Protein AF-A0A960W2K9-F1 (afdb_monomer_lite)

Radius of gyration: 25.83 Å; chains: 1; bounding box: 101×36×56 Å

Secondary structure (DSSP, 8-state):
---------------------EEEEEE-SS-SSS-SEEEEEETTTTEEEEEEE-SSSSS---EEEEEEEEGGGTTSTT-EEEEEEEEETTEEEEEEEE-GGG-EEEEEE-SS-SS---EEEEE-TT--TT--TT-EEEEEE--SSSSS--EEEETTTEEEE-SSSSSS--EEE--HHHHTTHHHHHHTT-GGGS--EEPPGGG-TTT-GGG---GGG--SSPP---

Structure (mmCIF, N/CA/C/O backbone):
data_AF-A0A960W2K9-F1
#
_entry.id   AF-A0A960W2K9-F1
#
loop_
_atom_site.group_PDB
_atom_site.id
_atom_site.type_symbol
_atom_site.label_atom_id
_atom_site.label_alt_id
_atom_site.label_comp_id
_atom_site.label_asym_id
_atom_site.label_entity_id
_atom_site.label_seq_id
_atom_site.pdbx_PDB_ins_code
_atom_site.Cartn_x
_atom_site.Cartn_y
_atom_site.Cartn_z
_atom_site.occupancy
_atom_site.B_iso_or_equiv
_atom_site.auth_seq_id
_atom_site.auth_comp_id
_atom_site.auth_asym_id
_atom_site.auth_atom_id
_atom_site.pdbx_PDB_model_num
ATOM 1 N N . MET A 1 1 ? -81.280 -11.178 31.112 1.00 35.41 1 MET A N 1
ATOM 2 C CA . MET A 1 1 ? -80.413 -11.586 29.983 1.00 35.41 1 MET A CA 1
ATOM 3 C C . MET A 1 1 ? -79.599 -10.357 29.589 1.00 35.41 1 MET A C 1
ATOM 5 O O . MET A 1 1 ? -80.219 -9.382 29.209 1.00 35.41 1 MET A O 1
ATOM 9 N N . ILE A 1 2 ? -78.321 -10.218 29.984 1.00 39.16 2 ILE A N 1
ATOM 10 C CA . ILE A 1 2 ? -77.120 -10.759 29.291 1.00 39.16 2 ILE A CA 1
ATOM 11 C C . ILE A 1 2 ? -77.131 -10.293 27.828 1.00 39.16 2 ILE A C 1
ATOM 13 O O . ILE A 1 2 ? -78.074 -10.640 27.136 1.00 39.16 2 ILE A O 1
ATOM 17 N N . LYS A 1 3 ? -76.164 -9.599 27.225 1.00 36.56 3 LYS A N 1
ATOM 18 C CA . LYS A 1 3 ? -74.769 -9.152 27.453 1.00 36.56 3 LYS A CA 1
ATOM 19 C C . LYS A 1 3 ? -74.518 -8.204 26.231 1.00 36.56 3 LYS A C 1
ATOM 21 O O . LYS A 1 3 ? -75.213 -8.341 25.232 1.00 36.56 3 LYS A O 1
ATOM 26 N N . TYR A 1 4 ? -73.650 -7.199 26.192 1.00 42.06 4 TYR A N 1
ATOM 27 C CA . TYR A 1 4 ? -72.194 -7.300 26.152 1.00 42.06 4 TYR A CA 1
ATOM 28 C C . TYR A 1 4 ? -71.608 -5.880 26.196 1.00 42.06 4 TYR A C 1
ATOM 30 O O . TYR A 1 4 ? -71.821 -5.068 25.301 1.00 42.06 4 TYR A O 1
ATOM 38 N N . LEU A 1 5 ? -70.839 -5.637 27.250 1.00 49.53 5 LEU A N 1
ATOM 39 C CA . LEU A 1 5 ? -69.717 -4.713 27.304 1.00 49.53 5 LEU A CA 1
ATOM 40 C C . LEU A 1 5 ? -68.608 -5.291 26.408 1.00 49.53 5 LEU A C 1
ATOM 42 O O . LEU A 1 5 ? -68.181 -6.420 26.654 1.00 49.53 5 LEU A O 1
ATOM 46 N N . VAL A 1 6 ? -68.135 -4.558 25.398 1.00 43.22 6 VAL A N 1
ATOM 47 C CA . VAL A 1 6 ? -66.851 -4.863 24.747 1.00 43.22 6 VAL A CA 1
ATOM 48 C C . VAL A 1 6 ? -66.009 -3.599 24.726 1.00 43.22 6 VAL A C 1
ATOM 50 O O . VAL A 1 6 ? -66.378 -2.562 24.185 1.00 43.22 6 VAL A O 1
ATOM 53 N N . ILE A 1 7 ? -64.899 -3.744 25.431 1.00 41.06 7 ILE A N 1
ATOM 54 C CA . ILE A 1 7 ? -63.865 -2.784 25.765 1.00 41.06 7 ILE A CA 1
ATOM 55 C C . ILE A 1 7 ? -63.120 -2.376 24.493 1.00 41.06 7 ILE A C 1
ATOM 57 O O . ILE A 1 7 ? -62.667 -3.226 23.727 1.00 41.06 7 ILE A O 1
ATOM 61 N N . LEU A 1 8 ? -62.978 -1.065 24.301 1.00 38.53 8 LEU A N 1
ATOM 62 C CA . LEU A 1 8 ? -62.107 -0.452 23.306 1.00 38.53 8 LEU A CA 1
ATOM 63 C C . LEU A 1 8 ? -60.650 -0.758 23.704 1.00 38.53 8 LEU A C 1
ATOM 65 O O . LEU A 1 8 ? -60.076 -0.088 24.564 1.00 38.53 8 LEU A O 1
ATOM 69 N N . LEU A 1 9 ? -60.076 -1.832 23.156 1.00 39.78 9 LEU A N 1
ATOM 70 C CA . LEU A 1 9 ? -58.687 -2.203 23.415 1.00 39.78 9 LEU A CA 1
ATOM 71 C C . LEU A 1 9 ? -57.774 -1.252 22.628 1.00 39.78 9 LEU A C 1
ATOM 73 O O . LEU A 1 9 ? -57.687 -1.316 21.403 1.00 39.78 9 LEU A O 1
ATOM 77 N N . PHE A 1 10 ? -57.116 -0.358 23.362 1.00 41.59 10 PHE A N 1
ATOM 78 C CA . PHE A 1 10 ? -55.980 0.437 22.914 1.00 41.59 10 PHE A CA 1
ATOM 79 C C . PHE A 1 10 ? -54.933 -0.472 22.253 1.00 41.59 10 PHE A C 1
ATOM 81 O O . PHE A 1 10 ? -54.177 -1.160 22.938 1.00 41.59 10 PHE A O 1
ATOM 88 N N . VAL A 1 11 ? -54.833 -0.434 20.925 1.00 42.84 11 VAL A N 1
ATOM 89 C CA . VAL A 1 11 ? -53.608 -0.846 20.237 1.00 42.84 11 VAL A CA 1
ATOM 90 C C . VAL A 1 11 ? -52.687 0.369 20.237 1.00 42.84 11 VAL A C 1
ATOM 92 O O . VAL A 1 11 ? -52.583 1.107 19.261 1.00 42.84 11 VAL A O 1
ATOM 95 N N . LEU A 1 12 ? -52.032 0.602 21.377 1.00 41.22 12 LEU A N 1
ATOM 96 C CA . LEU A 1 12 ? -50.783 1.350 21.386 1.00 41.22 12 LEU A CA 1
ATOM 97 C C . LEU A 1 12 ? -49.763 0.457 20.687 1.00 41.22 12 LEU A C 1
ATOM 99 O O . LEU A 1 12 ? -49.132 -0.397 21.305 1.00 41.22 12 LEU A O 1
ATOM 103 N N . PHE A 1 13 ? -49.609 0.649 19.379 1.00 43.81 13 PHE A N 1
ATOM 104 C CA . PHE A 1 13 ? -48.328 0.388 18.745 1.00 43.81 13 PHE A CA 1
ATOM 105 C C . PHE A 1 13 ? -47.324 1.320 19.428 1.00 43.81 13 PHE A C 1
ATOM 107 O O . PHE A 1 13 ? -47.120 2.461 19.018 1.00 43.81 13 PHE A O 1
ATOM 114 N N . SER A 1 14 ? -46.719 0.847 20.518 1.00 43.44 14 SER A N 1
ATOM 115 C CA . SER A 1 14 ? -45.435 1.358 20.963 1.00 43.44 14 SER A CA 1
ATOM 116 C C . SER A 1 14 ? -44.465 1.075 19.827 1.00 43.44 14 SER A C 1
ATOM 118 O O . SER A 1 14 ? -43.899 -0.011 19.725 1.00 43.44 14 SER A O 1
ATOM 120 N N . CYS A 1 15 ? -44.322 2.052 18.934 1.00 43.94 15 CYS A N 1
ATOM 121 C CA . CYS A 1 15 ? -43.147 2.178 18.099 1.00 43.94 15 CYS A CA 1
ATOM 122 C C . CYS A 1 15 ? -41.979 2.202 19.087 1.00 43.94 15 CYS A C 1
ATOM 124 O O . CYS A 1 15 ? -41.799 3.185 19.809 1.00 43.94 15 CYS A O 1
ATOM 126 N N . LYS A 1 16 ? -41.299 1.058 19.251 1.00 48.19 16 LYS A N 1
ATOM 127 C CA . LYS A 1 16 ? -40.107 0.964 20.085 1.00 48.19 16 LYS A CA 1
ATOM 128 C C . LYS A 1 16 ? -39.139 1.994 19.526 1.00 48.19 16 LYS A C 1
ATOM 130 O O . LYS A 1 16 ? -38.613 1.828 18.430 1.00 48.19 16 LYS A O 1
ATOM 135 N N . GLN A 1 17 ? -39.007 3.075 20.283 1.00 48.44 17 GLN A N 1
ATOM 136 C CA . GLN A 1 17 ? -37.968 4.082 20.217 1.00 48.44 17 GLN A CA 1
ATOM 137 C C . GLN A 1 17 ? -36.682 3.428 19.712 1.00 48.44 17 GLN A C 1
ATOM 139 O O . GLN A 1 17 ? -36.258 2.427 20.294 1.00 48.44 17 GLN A O 1
ATOM 144 N N . SER A 1 18 ? -36.132 3.933 18.602 1.00 46.91 18 SER A N 1
ATOM 145 C CA . SER A 1 18 ? -34.894 3.419 18.020 1.00 46.91 18 SER A CA 1
ATOM 146 C C . SER A 1 18 ? -33.863 3.310 19.135 1.00 46.91 18 SER A C 1
ATOM 148 O O . SER A 1 18 ? -33.427 4.324 19.685 1.00 46.91 18 SER A O 1
ATOM 150 N N . GLN A 1 19 ? -33.539 2.086 19.538 1.00 61.53 19 GLN A N 1
ATOM 151 C CA . GLN A 1 19 ? -32.462 1.874 20.485 1.00 61.53 19 GLN A CA 1
ATOM 152 C C . GLN A 1 19 ? -31.214 2.434 19.810 1.00 61.53 19 GLN A C 1
ATOM 154 O O . GLN A 1 19 ? -30.961 2.118 18.649 1.00 61.53 19 GLN A O 1
ATOM 159 N N . ASN A 1 20 ? -30.493 3.330 20.489 1.00 68.31 20 ASN A N 1
ATOM 160 C CA . ASN A 1 20 ? -29.195 3.788 20.008 1.00 68.31 20 ASN A CA 1
ATOM 161 C C . ASN A 1 20 ? -28.356 2.530 19.759 1.00 68.31 20 ASN A C 1
ATOM 163 O O . ASN A 1 20 ? -27.995 1.842 20.708 1.00 68.31 20 ASN A O 1
ATOM 167 N N . LEU A 1 21 ? -28.134 2.183 18.490 1.00 85.12 21 LEU A N 1
ATOM 168 C CA . LEU A 1 21 ? -27.456 0.944 18.090 1.00 85.12 21 LEU A CA 1
ATOM 169 C C . LEU A 1 21 ? -25.960 0.992 18.422 1.00 85.12 21 LEU A C 1
ATOM 171 O O . LEU A 1 21 ? -25.307 -0.044 18.533 1.00 85.12 21 LEU A O 1
ATOM 175 N N . VAL A 1 22 ? -25.437 2.206 18.595 1.00 90.94 22 VAL A N 1
ATOM 176 C CA . VAL A 1 22 ? -24.026 2.510 18.795 1.00 90.94 22 VAL A CA 1
ATOM 177 C C . VAL A 1 22 ? -23.849 3.287 20.099 1.00 90.94 22 VAL A C 1
ATOM 179 O O . VAL A 1 22 ? -24.640 4.179 20.413 1.00 90.94 22 VAL A O 1
ATOM 182 N N . SER A 1 23 ? -22.803 2.957 20.849 1.00 91.31 23 SER A N 1
ATOM 183 C CA . SER A 1 23 ? -22.256 3.768 21.937 1.00 91.31 23 SER A CA 1
ATOM 184 C C . SER A 1 23 ? -20.927 4.391 21.524 1.00 91.31 23 SER A C 1
ATOM 186 O O . SER A 1 23 ? -20.182 3.828 20.720 1.00 91.31 23 SER A O 1
ATOM 188 N N . VAL A 1 24 ? -20.647 5.566 22.089 1.00 91.69 24 VAL A N 1
ATOM 189 C CA . VAL A 1 24 ? -19.382 6.285 21.923 1.00 91.69 24 VAL A CA 1
ATOM 190 C C . VAL A 1 24 ? -18.649 6.268 23.257 1.00 91.69 24 VAL A C 1
ATOM 192 O O . VAL A 1 24 ? -19.206 6.698 24.268 1.00 91.69 24 VAL A O 1
ATOM 195 N N . LEU A 1 25 ? -17.412 5.782 23.261 1.00 89.44 25 LEU A N 1
ATOM 196 C CA . LEU A 1 25 ? -16.483 5.946 24.374 1.00 89.44 25 LEU A CA 1
ATOM 197 C C . LEU A 1 25 ? -15.468 7.017 23.990 1.00 89.44 25 LEU A C 1
ATOM 199 O O . LEU A 1 25 ? -14.774 6.846 22.996 1.00 89.44 25 LEU A O 1
ATOM 203 N N . ASN A 1 26 ? -15.372 8.081 24.781 1.00 90.56 26 ASN A N 1
ATOM 204 C CA . ASN A 1 26 ? -14.341 9.104 24.633 1.00 90.56 26 ASN A CA 1
ATOM 205 C C . ASN A 1 26 ? -13.226 8.864 25.654 1.00 90.56 26 ASN A C 1
ATOM 207 O O . ASN A 1 26 ? -13.507 8.492 26.797 1.00 90.56 26 ASN A O 1
ATOM 211 N N . ILE A 1 27 ? -11.982 9.069 25.238 1.00 87.88 27 ILE A N 1
ATOM 212 C CA . ILE A 1 27 ? -10.775 8.826 26.022 1.00 87.88 27 ILE A CA 1
ATOM 213 C C . ILE A 1 27 ? -9.932 10.102 25.999 1.00 87.88 27 ILE A C 1
ATOM 215 O O . ILE A 1 27 ? -9.508 10.556 24.941 1.00 87.88 27 ILE A O 1
ATOM 219 N N . ASP A 1 28 ? -9.688 10.644 27.187 1.00 86.44 28 ASP A N 1
ATOM 220 C CA . ASP A 1 28 ? -8.770 11.751 27.462 1.00 86.44 28 ASP A CA 1
ATOM 221 C C . ASP A 1 28 ? -7.608 11.174 28.294 1.00 86.44 28 ASP A C 1
ATOM 223 O O . ASP A 1 28 ? -7.709 10.983 29.512 1.00 86.44 28 ASP A O 1
ATOM 227 N N . ASN A 1 29 ? -6.542 10.756 27.609 1.00 84.19 29 ASN A N 1
ATOM 228 C CA . ASN A 1 29 ? -5.377 10.112 28.212 1.00 84.19 29 ASN A CA 1
ATOM 229 C C . ASN A 1 29 ? -4.500 11.124 28.958 1.00 84.19 29 ASN A C 1
ATOM 231 O O . ASN A 1 29 ? -3.870 10.768 29.962 1.00 84.19 29 ASN A O 1
ATOM 235 N N . ASN A 1 30 ? -4.426 12.362 28.466 1.00 84.69 30 ASN A N 1
ATOM 236 C CA . ASN A 1 30 ? -3.550 13.403 29.001 1.00 84.69 30 ASN A CA 1
ATOM 237 C C . ASN A 1 30 ? -4.218 14.265 30.106 1.00 84.69 30 ASN A C 1
ATOM 239 O O . ASN A 1 30 ? -3.509 14.920 30.875 1.00 84.69 30 ASN A O 1
ATOM 243 N N . LYS A 1 31 ? -5.547 14.168 30.255 1.00 86.00 31 LYS A N 1
ATOM 244 C CA . LYS A 1 31 ? -6.408 14.882 31.213 1.00 86.00 31 LYS A CA 1
ATOM 245 C C . LYS A 1 31 ? -6.450 16.399 31.016 1.00 86.00 31 LYS A C 1
ATOM 247 O O . LYS A 1 31 ? -6.603 17.133 31.998 1.00 86.00 31 LYS A O 1
ATOM 252 N N . ASP A 1 32 ? -6.297 16.875 29.787 1.00 85.62 32 ASP A N 1
ATOM 253 C CA . ASP A 1 32 ? -6.404 18.293 29.433 1.00 85.62 32 ASP A CA 1
ATOM 254 C C . ASP A 1 32 ? -7.856 18.746 29.184 1.00 85.62 32 ASP A C 1
ATOM 256 O O . ASP A 1 32 ? -8.116 19.944 29.036 1.00 85.62 32 ASP A O 1
ATOM 260 N N . GLY A 1 33 ? -8.812 17.811 29.216 1.00 83.56 33 GLY A N 1
ATOM 261 C CA . GLY A 1 33 ? -10.231 18.065 28.998 1.00 83.56 33 GLY A CA 1
ATOM 262 C C . GLY A 1 33 ? -10.667 18.000 27.533 1.00 83.56 33 GLY A C 1
ATOM 263 O O . GLY A 1 33 ? -11.851 18.224 27.259 1.00 83.56 33 GLY A O 1
ATOM 264 N N . LYS A 1 34 ? -9.758 17.697 26.601 1.00 85.62 34 LYS A N 1
ATOM 265 C CA . LYS A 1 34 ? -10.049 17.328 25.214 1.00 85.62 34 LYS A CA 1
ATOM 266 C C . LYS A 1 34 ? -9.994 15.805 25.058 1.00 85.62 34 LYS A C 1
ATOM 268 O O . LYS A 1 34 ? -9.352 15.096 25.821 1.00 85.62 34 LYS A O 1
ATOM 273 N N . ASN A 1 35 ? -10.708 15.284 24.065 1.00 85.75 35 ASN A N 1
ATOM 274 C CA . ASN A 1 35 ? -10.665 13.855 23.766 1.00 85.75 35 ASN A CA 1
ATOM 275 C C . ASN A 1 35 ? -9.465 13.568 22.862 1.00 85.75 35 ASN A C 1
ATOM 277 O O . ASN A 1 35 ? -9.454 14.051 21.737 1.00 85.75 35 ASN A O 1
ATOM 281 N N . ASP A 1 36 ? -8.531 12.735 23.317 1.00 86.12 36 ASP A N 1
ATOM 282 C CA . ASP A 1 36 ? -7.421 12.245 22.488 1.00 86.12 36 ASP A CA 1
ATOM 283 C C . ASP A 1 36 ? -7.879 11.101 21.556 1.00 86.12 36 ASP A C 1
ATOM 285 O O . ASP A 1 36 ? -7.284 10.827 20.518 1.00 86.12 36 ASP A O 1
ATOM 289 N N . GLN A 1 37 ? -8.920 10.359 21.949 1.00 92.06 37 GLN A N 1
ATOM 290 C CA . GLN A 1 37 ? -9.437 9.234 21.173 1.00 92.06 37 GLN A CA 1
ATOM 291 C C . GLN A 1 37 ? -10.932 9.029 21.420 1.00 92.06 37 GLN A C 1
ATOM 293 O O . GLN A 1 37 ? -11.439 9.256 22.521 1.00 92.06 37 GLN A O 1
ATOM 298 N N . TYR A 1 38 ? -11.648 8.528 20.417 1.00 92.25 38 TYR A N 1
ATOM 299 C CA . TYR A 1 38 ? -12.991 7.992 20.602 1.00 92.25 38 TYR A CA 1
ATOM 300 C C . TYR A 1 38 ? -13.167 6.641 19.918 1.00 92.25 38 TYR A C 1
ATOM 302 O O . TYR A 1 38 ? -12.500 6.309 18.942 1.00 92.25 38 TYR A O 1
ATOM 310 N N . MET A 1 39 ? -14.102 5.851 20.432 1.00 92.25 39 MET A N 1
ATOM 311 C CA . MET A 1 39 ? -14.417 4.523 19.924 1.00 92.25 39 MET A CA 1
ATOM 312 C C . MET A 1 39 ? -15.923 4.356 19.762 1.00 92.25 39 MET A C 1
ATOM 314 O O . MET A 1 39 ? -16.687 4.660 20.679 1.00 92.25 39 MET A O 1
ATOM 318 N N . LEU A 1 40 ? -16.344 3.816 18.618 1.00 94.50 40 LEU A N 1
ATOM 319 C CA . LEU A 1 40 ? -17.736 3.460 18.348 1.00 94.50 40 LEU A CA 1
ATOM 320 C C . LEU A 1 40 ? -17.932 1.956 18.531 1.00 94.50 40 LEU A C 1
ATOM 322 O O . LEU A 1 40 ? -17.215 1.154 17.926 1.00 94.50 40 LEU A O 1
ATOM 326 N N . SER A 1 41 ? -18.911 1.573 19.351 1.00 93.81 41 SER A N 1
ATOM 327 C CA . SER A 1 41 ? -19.232 0.170 19.640 1.00 93.81 41 SER A CA 1
ATOM 328 C C . SER A 1 41 ? -20.708 -0.138 19.426 1.00 93.81 41 SER A C 1
ATOM 330 O O . SER A 1 41 ? -21.576 0.622 19.842 1.00 93.81 41 SER A O 1
ATOM 332 N N . LEU A 1 42 ? -21.002 -1.277 18.802 1.00 92.50 42 LEU A N 1
ATOM 333 C CA . LEU A 1 42 ? -22.354 -1.812 18.672 1.00 92.50 42 LEU A CA 1
ATOM 334 C C . LEU A 1 42 ? -22.836 -2.340 20.024 1.00 92.50 42 LEU A C 1
ATOM 336 O O . LEU A 1 42 ? -22.204 -3.223 20.612 1.00 92.50 42 LEU A O 1
ATOM 340 N N . ASN A 1 43 ? -23.971 -1.826 20.498 1.00 88.19 43 ASN A N 1
ATOM 341 C CA . ASN A 1 43 ? -24.461 -2.094 21.852 1.00 88.19 43 ASN A CA 1
ATOM 342 C C . ASN A 1 43 ? -24.875 -3.557 22.057 1.00 88.19 43 ASN A C 1
ATOM 344 O O . ASN A 1 43 ? -24.543 -4.150 23.081 1.00 88.19 43 ASN A O 1
ATOM 348 N N . ASP A 1 44 ? -25.530 -4.165 21.068 1.00 87.56 44 ASP A N 1
ATOM 349 C CA . ASP A 1 44 ? -26.063 -5.528 21.192 1.00 87.56 44 ASP A CA 1
ATOM 350 C C . ASP A 1 44 ? -24.965 -6.599 21.233 1.00 87.56 44 ASP A C 1
ATOM 352 O O . ASP A 1 44 ? -25.129 -7.654 21.847 1.00 87.56 44 ASP A O 1
ATOM 356 N N . SER A 1 45 ? -23.831 -6.342 20.577 1.00 86.75 45 SER A N 1
ATOM 357 C CA . SER A 1 45 ? -22.742 -7.312 20.447 1.00 86.75 45 SER A CA 1
ATOM 358 C C . SER A 1 45 ? -21.500 -6.962 21.265 1.00 86.75 45 SER A C 1
ATOM 360 O O . SER A 1 45 ? -20.597 -7.804 21.362 1.00 86.75 45 SER A O 1
ATOM 362 N N . ASN A 1 46 ? -21.437 -5.755 21.839 1.00 88.50 46 ASN A N 1
ATOM 363 C CA . ASN A 1 46 ? -20.233 -5.176 22.441 1.00 88.50 46 ASN A CA 1
ATOM 364 C C . ASN A 1 46 ? -19.020 -5.280 21.493 1.00 88.50 46 ASN A C 1
ATOM 366 O O . ASN A 1 46 ? -17.938 -5.739 21.874 1.00 88.50 46 ASN A O 1
ATOM 370 N N . THR A 1 47 ? -19.262 -4.974 20.214 1.00 91.88 47 THR A N 1
ATOM 371 C CA . THR A 1 47 ? -18.255 -5.010 19.148 1.00 91.88 47 THR A CA 1
ATOM 372 C C . THR A 1 47 ? -17.872 -3.585 18.790 1.00 91.88 47 THR A C 1
ATOM 374 O O . THR A 1 47 ? -18.724 -2.822 18.342 1.00 91.88 47 THR A O 1
ATOM 377 N N . SER A 1 48 ? -16.601 -3.245 18.944 1.00 93.50 48 SER A N 1
ATOM 378 C CA . SER A 1 48 ? -16.030 -2.009 18.425 1.00 93.50 48 SER A CA 1
ATOM 379 C C . SER A 1 48 ? -15.880 -2.101 16.914 1.00 93.50 48 SER A C 1
ATOM 381 O O . SER A 1 48 ? -15.402 -3.115 16.401 1.00 93.50 48 SER A O 1
ATOM 383 N N . ILE A 1 49 ? -16.294 -1.039 16.227 1.00 95.31 49 ILE A N 1
ATOM 384 C CA . ILE A 1 49 ? -16.289 -0.954 14.760 1.00 95.31 49 ILE A CA 1
ATOM 385 C C . ILE A 1 49 ? -15.401 0.172 14.228 1.00 95.31 49 ILE A C 1
ATOM 387 O O . ILE A 1 49 ? -15.010 0.157 13.063 1.00 95.31 49 ILE A O 1
ATOM 391 N N . PHE A 1 50 ? -15.082 1.149 15.077 1.00 95.31 50 PHE A N 1
ATOM 392 C CA . PHE A 1 50 ? -14.350 2.341 14.680 1.00 95.31 50 PHE A CA 1
ATOM 393 C C . PHE A 1 50 ? -13.587 2.939 15.863 1.00 95.31 50 PHE A C 1
ATOM 395 O O . PHE A 1 50 ? -14.100 2.946 16.987 1.00 95.31 50 PHE A O 1
ATOM 402 N N . ILE A 1 51 ? -12.396 3.460 15.587 1.00 94.38 51 ILE A N 1
ATOM 403 C CA . ILE A 1 51 ? -11.536 4.200 16.507 1.00 94.38 51 ILE A CA 1
ATOM 404 C C . ILE A 1 51 ? -11.060 5.457 15.776 1.00 94.38 51 ILE A C 1
ATOM 406 O O . ILE A 1 51 ? -10.536 5.350 14.671 1.00 94.38 51 ILE A O 1
ATOM 410 N N . GLY A 1 52 ? -11.256 6.627 16.376 1.00 95.44 52 GLY A N 1
ATOM 411 C CA . GLY A 1 52 ? -10.681 7.887 15.907 1.00 95.44 52 GLY A CA 1
ATOM 412 C C . GLY A 1 52 ? -9.641 8.381 16.902 1.00 95.44 52 GLY A C 1
ATOM 413 O O . GLY A 1 52 ? -9.959 8.433 18.090 1.00 95.44 52 GLY A O 1
ATOM 414 N N . THR A 1 53 ? -8.444 8.732 16.441 1.00 94.75 53 THR A N 1
ATOM 415 C CA . THR A 1 53 ? -7.335 9.206 17.283 1.00 94.75 53 THR A CA 1
ATOM 416 C C . THR A 1 53 ? -6.853 10.581 16.819 1.00 94.75 53 THR A C 1
ATOM 418 O O . THR A 1 53 ? -6.671 10.798 15.622 1.00 94.75 53 THR A O 1
ATOM 421 N N . ASP A 1 54 ? -6.665 11.477 17.783 1.00 92.88 54 ASP A N 1
ATOM 422 C CA . ASP A 1 54 ? -5.992 12.770 17.641 1.00 92.88 54 ASP A CA 1
ATOM 423 C C . ASP A 1 54 ? -4.501 12.521 17.915 1.00 92.88 54 ASP A C 1
ATOM 425 O O . ASP A 1 54 ? -4.095 12.274 19.060 1.00 92.88 54 ASP A O 1
ATOM 429 N N . GLU A 1 55 ? -3.694 12.422 16.854 1.00 87.81 55 GLU A N 1
ATOM 430 C CA . GLU A 1 55 ? -2.297 11.985 16.992 1.00 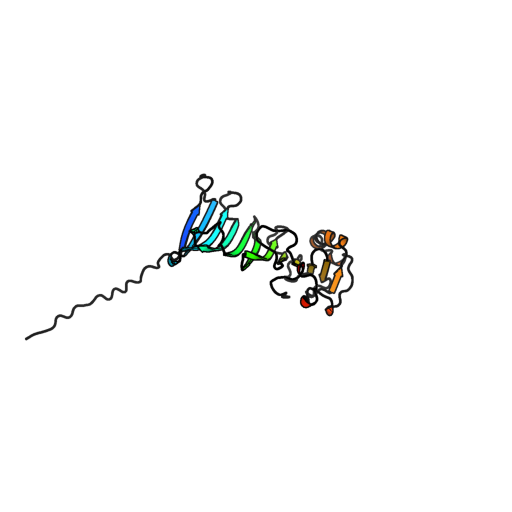87.81 55 GLU A CA 1
ATOM 431 C C . GLU A 1 55 ? -1.388 13.095 17.540 1.00 87.81 55 GLU A C 1
ATOM 433 O O . GLU A 1 55 ? -0.442 12.800 18.284 1.00 87.81 55 GLU A O 1
ATOM 438 N N . ASP A 1 56 ? -1.667 14.358 17.205 1.00 88.81 56 ASP A N 1
ATOM 439 C CA . ASP A 1 56 ? -0.843 15.516 17.573 1.00 88.81 56 ASP A CA 1
ATOM 440 C C . ASP A 1 56 ? -1.432 16.388 18.699 1.00 88.81 56 ASP A C 1
ATOM 442 O O . ASP A 1 56 ? -0.725 17.235 19.261 1.00 88.81 56 ASP A O 1
ATOM 446 N N . ARG A 1 57 ? -2.653 16.066 19.137 1.00 85.81 57 ARG A N 1
ATOM 447 C CA . ARG A 1 57 ? -3.394 16.646 20.266 1.00 85.81 57 ARG A CA 1
ATOM 448 C C . ARG A 1 57 ? -3.838 18.081 20.041 1.00 85.81 57 ARG A C 1
ATOM 450 O O . ARG A 1 57 ? -3.933 18.874 20.991 1.00 85.81 57 ARG A O 1
ATOM 457 N N . ASP A 1 58 ? -4.108 18.452 18.798 1.00 88.12 58 ASP A N 1
ATOM 458 C CA . ASP A 1 58 ? -4.623 19.778 18.484 1.00 88.12 58 ASP A CA 1
ATOM 459 C C . ASP A 1 58 ? -6.153 19.895 18.716 1.00 88.12 58 ASP A C 1
ATOM 461 O O . ASP A 1 58 ? -6.681 21.000 18.933 1.00 88.12 58 ASP A O 1
ATOM 465 N N . GLY A 1 59 ? -6.849 18.765 18.880 1.00 86.50 59 GLY A N 1
ATOM 466 C CA . GLY A 1 59 ? -8.297 18.635 19.039 1.00 86.50 59 GLY A CA 1
ATOM 467 C C . GLY A 1 59 ? -9.030 18.233 17.754 1.00 86.50 59 GLY A C 1
ATOM 468 O O . GLY A 1 59 ? -10.268 18.218 17.747 1.00 86.50 59 GLY A O 1
ATOM 469 N N . VAL A 1 60 ? -8.302 17.957 16.675 1.00 88.88 60 VAL A N 1
ATOM 470 C CA . VAL A 1 60 ? -8.778 17.364 15.427 1.00 88.88 60 VAL A CA 1
ATOM 471 C C . VAL A 1 60 ? -8.447 15.867 15.449 1.00 88.88 60 VAL A C 1
ATOM 473 O O . VAL A 1 60 ? -7.667 15.390 16.251 1.00 88.88 60 VAL A O 1
ATOM 476 N N . ILE A 1 61 ? -9.191 15.074 14.682 1.00 90.75 61 ILE A N 1
ATOM 477 C CA . ILE A 1 61 ? -8.962 13.631 14.586 1.00 90.75 61 ILE A CA 1
ATOM 478 C C . ILE A 1 61 ? -8.394 13.376 13.197 1.00 90.75 61 ILE A C 1
ATOM 480 O O . ILE A 1 61 ? -9.062 13.675 12.198 1.00 90.75 61 ILE A O 1
ATOM 484 N N . GLU A 1 62 ? -7.199 12.802 13.134 1.00 93.88 62 GLU A N 1
ATOM 485 C CA . GLU A 1 62 ? -6.480 12.521 11.890 1.00 93.88 62 GLU A CA 1
ATOM 486 C C . GLU A 1 62 ? -6.579 11.043 11.539 1.00 93.88 62 GLU A C 1
ATOM 488 O O . GLU A 1 62 ? -6.861 10.695 10.390 1.00 93.88 62 GLU A O 1
ATOM 493 N N . ASP A 1 63 ? -6.394 10.177 12.534 1.00 95.62 63 ASP A N 1
ATOM 494 C CA . ASP A 1 63 ? -6.320 8.731 12.369 1.00 95.62 63 ASP A CA 1
ATOM 495 C C . ASP A 1 63 ? -7.700 8.091 12.563 1.00 95.62 63 ASP A C 1
ATOM 497 O O . ASP A 1 63 ? -8.264 8.060 13.659 1.00 95.62 63 ASP A O 1
ATOM 501 N N . HIS A 1 64 ? -8.253 7.577 11.467 1.00 96.44 64 HIS A N 1
ATOM 502 C CA . HIS A 1 64 ? -9.546 6.913 11.409 1.00 96.44 64 HIS A CA 1
ATOM 503 C C . HIS A 1 64 ? -9.337 5.425 11.137 1.00 96.44 64 HIS A C 1
ATOM 50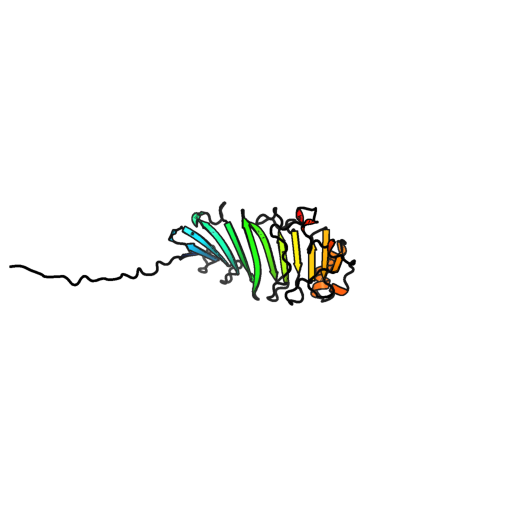5 O O . HIS A 1 64 ? -9.019 5.008 10.020 1.00 96.44 64 HIS A O 1
ATOM 511 N N . LEU A 1 65 ? -9.560 4.589 12.145 1.00 95.50 65 LEU A N 1
ATOM 512 C CA . LEU A 1 65 ? -9.326 3.153 12.073 1.00 95.50 65 LEU A CA 1
ATOM 513 C C . LEU A 1 65 ? -10.629 2.364 12.216 1.00 95.50 65 LEU A C 1
ATOM 515 O O . LEU A 1 65 ? -11.283 2.355 13.258 1.00 95.50 65 LEU A O 1
ATOM 519 N N . TRP A 1 66 ? -10.971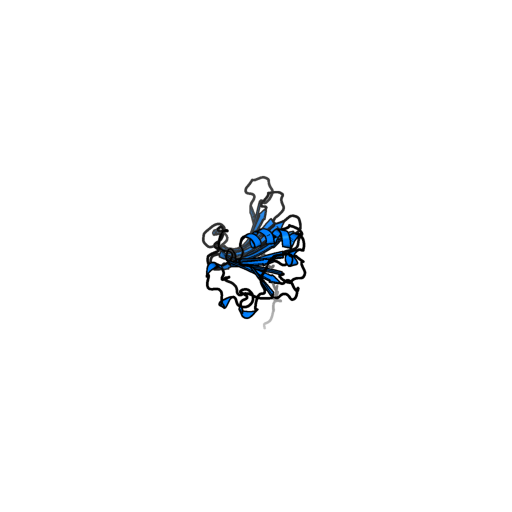 1.622 11.169 1.00 96.56 66 TRP A N 1
ATOM 520 C CA . TRP A 1 66 ? -12.056 0.652 11.165 1.00 96.56 66 TRP A CA 1
ATOM 521 C C . TRP A 1 66 ? -11.552 -0.701 11.644 1.00 96.56 66 TRP A C 1
ATOM 523 O O . TRP A 1 66 ? -10.576 -1.251 11.120 1.00 96.56 66 TRP A O 1
ATOM 533 N N . VAL A 1 67 ? -12.259 -1.254 12.623 1.00 95.06 67 VAL A N 1
ATOM 534 C CA . VAL A 1 67 ? -11.891 -2.505 13.287 1.00 95.06 67 VAL A CA 1
ATOM 535 C C . VAL A 1 67 ? -13.085 -3.439 13.395 1.00 95.06 67 VAL A C 1
ATOM 537 O O . VAL A 1 67 ? -14.235 -3.026 13.294 1.00 95.06 67 VAL A O 1
ATOM 540 N N . ASN A 1 68 ? -12.817 -4.708 13.656 1.00 93.19 68 ASN A N 1
ATOM 541 C CA . ASN A 1 68 ? -13.782 -5.625 14.231 1.00 93.19 68 ASN A CA 1
ATOM 542 C C . ASN A 1 68 ? -13.133 -6.289 15.443 1.00 93.19 68 ASN A C 1
ATOM 544 O O . ASN A 1 68 ? -12.209 -7.090 15.321 1.00 93.19 68 ASN A O 1
ATOM 548 N N . ALA A 1 69 ? -13.592 -5.915 16.631 1.00 91.88 69 ALA A N 1
ATOM 549 C CA . ALA A 1 69 ? -13.090 -6.479 17.873 1.00 91.88 69 ALA A CA 1
ATOM 550 C C . ALA A 1 69 ? -14.147 -6.391 18.964 1.00 91.88 69 ALA A C 1
ATOM 552 O O . ALA A 1 69 ? -15.009 -5.513 18.945 1.00 91.88 69 ALA A O 1
ATOM 553 N N . LYS A 1 70 ? -14.064 -7.252 19.978 1.00 89.81 70 LYS A N 1
ATOM 554 C CA . LYS A 1 70 ? -14.794 -6.981 21.219 1.00 89.81 70 LYS A CA 1
ATOM 555 C C . LYS A 1 70 ? -14.185 -5.761 21.894 1.00 89.81 70 LYS A C 1
ATOM 557 O O . LYS A 1 70 ? -12.965 -5.660 21.976 1.00 89.81 70 LYS A O 1
ATOM 562 N N . SER A 1 71 ? -15.018 -4.882 22.445 1.00 82.81 71 SER A N 1
ATOM 563 C CA . SER A 1 71 ? -14.548 -3.612 23.020 1.00 82.81 71 SER A CA 1
ATOM 564 C C . SER A 1 71 ? -13.517 -3.792 24.141 1.00 82.81 71 SER A C 1
ATOM 566 O O . SER A 1 71 ? -12.634 -2.961 24.307 1.00 82.81 71 SER A O 1
ATOM 568 N N . LYS A 1 72 ? -13.577 -4.914 24.870 1.00 82.75 72 LYS A N 1
ATOM 569 C CA . LYS A 1 72 ? -12.600 -5.280 25.912 1.00 82.75 72 LYS A CA 1
ATOM 570 C C . LYS A 1 72 ? -11.236 -5.756 25.383 1.00 82.75 72 LYS A C 1
ATOM 572 O O . LYS A 1 72 ? -10.287 -5.797 26.156 1.00 82.75 72 LYS A O 1
ATOM 577 N N . ASP A 1 73 ? -11.160 -6.161 24.116 1.00 85.44 73 ASP A N 1
ATOM 578 C CA . ASP A 1 73 ? -9.973 -6.772 23.502 1.00 85.44 73 ASP A CA 1
ATOM 579 C C . ASP A 1 73 ? -9.196 -5.757 22.634 1.00 85.44 73 ASP A C 1
ATOM 581 O O . ASP A 1 73 ? -8.157 -6.083 22.058 1.00 85.44 73 ASP A O 1
ATOM 585 N N . ILE A 1 74 ? -9.683 -4.512 22.556 1.00 80.56 74 ILE A N 1
ATOM 586 C CA . ILE A 1 74 ? -9.032 -3.396 21.863 1.00 80.56 74 ILE A CA 1
ATOM 587 C C . ILE A 1 74 ? -7.628 -3.159 22.434 1.00 80.56 74 ILE A C 1
ATOM 589 O O . ILE A 1 74 ? -7.422 -3.158 23.646 1.00 80.56 74 ILE A O 1
ATOM 593 N N . GLY A 1 75 ? -6.645 -3.002 21.542 1.00 70.75 75 GLY A N 1
ATOM 594 C CA . GLY A 1 75 ? -5.221 -2.916 21.895 1.00 70.75 75 GLY A CA 1
ATOM 595 C C . GLY A 1 75 ? -4.550 -4.268 22.190 1.00 70.75 75 GLY A C 1
ATOM 596 O O . GLY A 1 75 ? -3.344 -4.310 22.432 1.00 70.75 75 GLY A O 1
ATOM 597 N N . GLY A 1 76 ? -5.303 -5.373 22.151 1.00 75.19 76 GLY A N 1
ATOM 598 C CA . GLY A 1 76 ? -4.827 -6.729 22.418 1.00 75.19 76 GLY A CA 1
ATOM 599 C C . GLY A 1 76 ? -4.694 -7.624 21.180 1.00 75.19 76 GLY A C 1
ATOM 600 O O . GLY A 1 76 ? -4.821 -7.202 20.030 1.00 75.19 76 GLY A O 1
ATOM 601 N N . LYS A 1 77 ? -4.428 -8.914 21.426 1.00 68.31 77 LYS A N 1
ATOM 602 C CA . LYS A 1 77 ? -4.455 -9.963 20.394 1.00 68.31 77 LYS A CA 1
ATOM 603 C C . LYS A 1 77 ? -5.920 -10.334 20.133 1.00 68.31 77 LYS A C 1
ATOM 605 O O . LYS A 1 77 ? -6.565 -10.848 21.038 1.00 68.31 77 LYS A O 1
ATOM 610 N N . GLY A 1 78 ? -6.426 -10.085 18.926 1.00 76.88 78 GLY A N 1
ATOM 611 C CA . GLY A 1 78 ? -7.831 -10.346 18.562 1.00 76.88 78 GLY A CA 1
ATOM 612 C C . GLY A 1 78 ? -8.579 -9.148 17.976 1.00 76.88 78 GLY A C 1
ATOM 613 O O . GLY A 1 78 ? -9.798 -9.200 17.854 1.00 76.88 78 GLY A O 1
ATOM 614 N N . VAL A 1 79 ? -7.865 -8.072 17.641 1.00 88.94 79 VAL A N 1
ATOM 615 C CA . VAL A 1 79 ? -8.414 -6.963 16.862 1.00 88.94 79 VAL A CA 1
ATOM 616 C C . VAL A 1 79 ? -8.199 -7.256 15.387 1.00 88.94 79 VAL A C 1
ATOM 618 O O . VAL A 1 79 ? -7.047 -7.323 14.959 1.00 88.94 79 VAL A O 1
ATOM 621 N N . ASP A 1 80 ? -9.281 -7.397 14.628 1.00 92.00 80 ASP A N 1
ATOM 622 C CA . ASP A 1 80 ? -9.209 -7.406 13.171 1.00 92.00 80 ASP A CA 1
ATOM 623 C C . ASP A 1 80 ? -9.196 -5.955 12.684 1.00 92.00 80 ASP A C 1
ATOM 625 O O . ASP A 1 80 ? -10.153 -5.206 12.886 1.00 92.00 80 ASP A O 1
ATOM 629 N N . LEU A 1 81 ? -8.093 -5.543 12.071 1.00 92.62 81 LEU A N 1
ATOM 630 C CA . LEU A 1 81 ? -7.983 -4.277 11.361 1.00 92.62 81 LEU A CA 1
ATOM 631 C C . LEU A 1 81 ? -8.626 -4.457 9.991 1.00 92.62 81 LEU A C 1
ATOM 633 O O . LEU A 1 81 ? -8.419 -5.481 9.341 1.00 92.62 81 LEU A O 1
ATOM 637 N N . LEU A 1 82 ? -9.411 -3.474 9.560 1.00 95.06 82 LEU A N 1
ATOM 638 C CA . LEU A 1 82 ? -10.135 -3.546 8.291 1.00 95.06 82 LEU A CA 1
ATOM 639 C C . LEU A 1 82 ? -9.626 -2.484 7.323 1.00 95.06 82 LEU A C 1
ATOM 641 O O . LEU A 1 82 ? -9.221 -2.784 6.199 1.00 95.06 82 LEU A O 1
ATOM 645 N N . PHE A 1 83 ? -9.625 -1.237 7.780 1.00 96.69 83 PHE A N 1
ATOM 646 C CA . PHE A 1 83 ? -9.278 -0.081 6.973 1.00 96.69 83 PHE A CA 1
ATOM 647 C C . PHE A 1 83 ? -8.791 1.050 7.868 1.00 96.69 83 PHE A C 1
ATOM 649 O O . PHE A 1 83 ? -9.354 1.274 8.937 1.00 96.69 83 PHE A O 1
ATOM 656 N N . ASN A 1 84 ? -7.769 1.763 7.424 1.00 96.25 84 ASN A N 1
ATOM 657 C CA . ASN A 1 84 ? -7.249 2.936 8.092 1.00 96.25 84 ASN A CA 1
ATOM 658 C C . ASN A 1 84 ? -7.166 4.104 7.115 1.00 96.25 84 ASN A C 1
ATOM 660 O O . ASN A 1 84 ? -6.756 3.923 5.971 1.00 96.25 84 ASN A O 1
ATOM 664 N N . GLU A 1 85 ? -7.567 5.283 7.567 1.00 96.81 85 GLU A N 1
ATOM 665 C CA . GLU A 1 85 ? -7.458 6.530 6.829 1.00 96.81 85 GLU A CA 1
ATOM 666 C C . GLU A 1 85 ? -6.790 7.569 7.725 1.00 96.81 85 GLU A C 1
ATOM 668 O O . GLU A 1 85 ? -7.270 7.833 8.824 1.00 96.81 85 GLU A O 1
ATOM 673 N N . ILE A 1 86 ? -5.685 8.142 7.250 1.00 95.38 86 ILE A N 1
ATOM 674 C CA . ILE A 1 86 ? -4.958 9.204 7.942 1.00 95.38 86 ILE A CA 1
ATOM 675 C C . ILE A 1 86 ? -5.181 10.495 7.173 1.00 95.38 86 ILE A C 1
ATOM 677 O O . ILE A 1 86 ? -4.897 10.584 5.973 1.00 95.38 86 ILE A O 1
ATOM 681 N N . LYS A 1 87 ? -5.685 11.505 7.870 1.00 93.69 87 LYS A N 1
ATOM 682 C CA . LYS A 1 87 ? -5.902 12.842 7.334 1.00 93.69 87 LYS A CA 1
ATOM 683 C C . LYS A 1 87 ? -4.696 13.737 7.636 1.00 93.69 87 LYS A C 1
ATOM 685 O O . LYS A 1 87 ? -4.203 13.762 8.751 1.00 93.69 87 LYS A O 1
ATOM 690 N N . GLY A 1 88 ? -4.237 14.479 6.636 1.00 89.06 88 GLY A N 1
ATOM 691 C CA . GLY A 1 88 ? -3.309 15.596 6.792 1.00 89.06 88 GLY A CA 1
ATOM 692 C C . GLY A 1 88 ? -4.007 16.947 6.605 1.00 89.06 88 GLY A C 1
ATOM 693 O O . GLY A 1 88 ? -5.223 17.031 6.419 1.00 89.06 88 GLY A O 1
ATOM 694 N N . GLU A 1 89 ? -3.225 18.026 6.584 1.00 87.12 89 GLU A N 1
ATOM 695 C CA . GLU A 1 89 ? -3.742 19.402 6.484 1.00 87.12 89 GLU A CA 1
ATOM 696 C C . GLU A 1 89 ? -4.630 19.642 5.248 1.00 87.12 89 GLU A C 1
ATOM 698 O O . GLU A 1 89 ? -5.637 20.347 5.324 1.00 87.12 89 GLU A O 1
ATOM 703 N N . LYS A 1 90 ? -4.270 19.051 4.102 1.00 89.00 90 LYS A N 1
ATOM 704 C CA . LYS A 1 90 ? -4.929 19.287 2.804 1.00 89.00 90 LYS A CA 1
ATOM 705 C C . LYS A 1 90 ? -5.945 18.221 2.399 1.00 89.00 90 LYS A C 1
ATOM 707 O O . LYS A 1 90 ? -6.577 18.356 1.355 1.00 89.00 90 LYS A O 1
ATOM 712 N N . GLY A 1 91 ? -6.138 17.181 3.205 1.00 90.06 91 GLY A N 1
ATOM 713 C CA . GLY A 1 91 ? -7.019 16.077 2.847 1.00 90.06 91 GLY A CA 1
ATOM 714 C C . GLY A 1 91 ? -6.525 14.749 3.387 1.00 90.06 91 GLY A C 1
ATOM 715 O O . GLY A 1 91 ? -5.852 14.691 4.408 1.00 90.06 91 GLY A O 1
ATOM 716 N N . ILE A 1 92 ? -6.902 13.669 2.719 1.00 93.19 92 ILE A N 1
ATOM 717 C CA . ILE A 1 92 ? -6.500 12.324 3.119 1.00 93.19 92 ILE A CA 1
ATOM 718 C C . ILE A 1 92 ? -5.080 12.085 2.627 1.00 93.19 92 ILE A C 1
ATOM 720 O O . ILE A 1 92 ? -4.845 12.087 1.426 1.00 93.19 92 ILE A O 1
ATOM 724 N N . PHE A 1 93 ? -4.170 11.865 3.569 1.00 93.44 93 PHE A N 1
ATOM 725 C CA . PHE A 1 93 ? -2.764 11.605 3.297 1.00 93.44 93 PHE A CA 1
ATOM 726 C C . PHE A 1 93 ? -2.495 10.119 3.039 1.00 93.44 93 PHE A C 1
ATOM 728 O O . PHE A 1 93 ? -1.682 9.777 2.187 1.00 93.44 93 PHE A O 1
ATOM 735 N N . SER A 1 94 ? -3.176 9.221 3.762 1.00 96.00 94 SER A N 1
ATOM 736 C CA . SER A 1 94 ? -3.001 7.777 3.589 1.00 96.00 94 SER A CA 1
ATOM 737 C C . SER A 1 94 ? -4.311 7.012 3.727 1.00 96.00 94 SER A C 1
ATOM 739 O O . SER A 1 94 ? -5.178 7.359 4.530 1.00 96.00 94 SER A O 1
ATOM 741 N N . ARG A 1 95 ? -4.443 5.940 2.946 1.00 96.94 95 ARG A N 1
ATOM 742 C CA . ARG A 1 95 ? -5.490 4.924 3.058 1.00 96.94 95 ARG A CA 1
ATOM 743 C C . ARG A 1 95 ? -4.865 3.542 3.022 1.00 96.94 95 ARG A C 1
ATOM 745 O O . ARG A 1 95 ? -4.184 3.200 2.061 1.00 96.94 95 ARG A O 1
ATOM 752 N N . LEU A 1 96 ? -5.150 2.722 4.021 1.00 95.25 96 LEU A N 1
ATOM 753 C CA . LEU A 1 96 ? -4.547 1.409 4.195 1.00 95.25 96 LEU A CA 1
ATOM 754 C C . LEU A 1 96 ? -5.619 0.347 4.433 1.00 95.25 96 LEU A C 1
ATOM 756 O O . LEU A 1 96 ? -6.426 0.446 5.353 1.00 95.25 96 LEU A O 1
ATOM 760 N N . TRP A 1 97 ? -5.609 -0.699 3.611 1.00 95.50 97 TRP A N 1
ATOM 761 C CA . TRP A 1 97 ? -6.497 -1.852 3.737 1.00 95.50 97 TRP A CA 1
ATOM 762 C C . TRP A 1 97 ? -5.755 -3.039 4.327 1.00 95.50 97 TRP A C 1
ATOM 764 O O . TRP A 1 97 ? -4.622 -3.342 3.937 1.00 95.50 97 TRP A O 1
ATOM 774 N N . TYR A 1 98 ? -6.433 -3.750 5.219 1.00 93.25 98 TYR A N 1
ATOM 775 C CA . TYR A 1 98 ? -5.903 -4.931 5.881 1.00 93.25 98 TYR A CA 1
ATOM 776 C C . TYR A 1 98 ? -6.682 -6.178 5.472 1.00 93.25 98 TYR A C 1
ATOM 778 O O . TYR A 1 98 ? -7.877 -6.141 5.181 1.00 93.25 98 TYR A O 1
ATOM 786 N N . GLY A 1 99 ? -5.975 -7.299 5.439 1.00 91.38 99 GLY A N 1
ATOM 787 C CA . GLY A 1 99 ? -6.526 -8.626 5.243 1.00 91.38 99 GLY A CA 1
ATOM 788 C C . GLY A 1 99 ? -6.579 -9.413 6.549 1.00 91.38 99 GLY A C 1
ATOM 789 O O . GLY A 1 99 ? -6.236 -8.899 7.617 1.00 91.38 99 GLY A O 1
ATOM 790 N N . PRO A 1 100 ? -6.960 -10.698 6.472 1.00 88.00 100 PRO A N 1
ATOM 791 C CA . PRO A 1 100 ? -6.958 -11.592 7.621 1.00 88.00 100 PRO A CA 1
ATOM 792 C C . PRO A 1 100 ? -5.614 -11.589 8.354 1.00 88.00 100 PRO A C 1
ATOM 794 O O . PRO A 1 100 ? -4.555 -11.493 7.733 1.00 88.00 100 PRO A O 1
ATOM 797 N N . SER A 1 101 ? -5.653 -11.728 9.683 1.00 87.06 101 SER A N 1
ATOM 798 C CA . SER A 1 101 ? -4.453 -11.629 10.537 1.00 87.06 101 SER A CA 1
ATOM 799 C C . SER A 1 101 ? -3.730 -10.279 10.438 1.00 87.06 101 SER A C 1
ATOM 801 O O . SER A 1 101 ? -2.538 -10.188 10.731 1.00 87.06 101 SER A O 1
ATOM 803 N N . ASN A 1 102 ? -4.465 -9.233 10.051 1.00 89.56 102 ASN A N 1
ATOM 804 C CA . ASN A 1 102 ? -4.013 -7.851 9.924 1.00 89.56 102 ASN A CA 1
ATOM 805 C C . ASN A 1 102 ? -2.879 -7.647 8.918 1.00 89.56 102 ASN A C 1
ATOM 807 O O . ASN A 1 102 ? -2.130 -6.682 9.020 1.00 89.56 102 ASN A O 1
ATOM 811 N N . ILE A 1 103 ? -2.722 -8.532 7.940 1.00 89.94 103 ILE A N 1
ATOM 812 C CA . ILE A 1 103 ? -1.702 -8.345 6.908 1.00 89.94 103 ILE A CA 1
ATOM 813 C C . ILE A 1 103 ? -2.072 -7.106 6.078 1.00 89.94 103 ILE A C 1
ATOM 815 O O . ILE A 1 103 ? -3.223 -6.976 5.664 1.00 89.94 103 ILE A O 1
ATOM 819 N N . LYS A 1 104 ? -1.128 -6.190 5.830 1.00 92.12 104 LYS A N 1
ATOM 820 C CA . LYS A 1 104 ? -1.359 -5.060 4.916 1.00 92.12 104 LYS A CA 1
ATOM 821 C C . LYS A 1 104 ? -1.639 -5.600 3.510 1.00 92.12 104 LYS A C 1
ATOM 823 O O . LYS A 1 104 ? -0.950 -6.512 3.064 1.00 92.12 104 LYS A O 1
ATOM 828 N N . LEU A 1 105 ? -2.630 -5.049 2.813 1.00 93.56 105 LEU A N 1
ATOM 829 C CA . LEU A 1 105 ? -2.970 -5.440 1.438 1.00 93.56 105 LEU A CA 1
ATOM 830 C C . LEU A 1 105 ? -2.569 -4.361 0.438 1.00 93.56 105 LEU A C 1
ATOM 832 O O . LEU A 1 105 ? -1.814 -4.629 -0.498 1.00 93.56 105 LEU A O 1
ATOM 836 N N . ILE A 1 106 ? -3.079 -3.150 0.660 1.00 94.31 106 ILE A N 1
ATOM 837 C CA . ILE A 1 106 ? -2.882 -1.973 -0.184 1.00 94.31 106 ILE A CA 1
ATOM 838 C C . ILE A 1 106 ? -2.672 -0.775 0.723 1.00 94.31 106 ILE A C 1
ATOM 840 O O . ILE A 1 106 ? -3.414 -0.620 1.690 1.00 94.31 106 ILE A O 1
ATOM 844 N N . GLU A 1 107 ? -1.741 0.093 0.364 1.00 94.38 107 GLU A N 1
ATOM 845 C CA . GLU A 1 107 ? -1.621 1.436 0.914 1.00 94.38 107 GLU A CA 1
ATOM 846 C C . GLU A 1 107 ? -1.668 2.439 -0.230 1.00 94.38 107 GLU A C 1
ATOM 848 O O . GLU A 1 107 ? -1.130 2.191 -1.306 1.00 94.38 107 GLU A O 1
ATOM 853 N N . LYS A 1 108 ? -2.365 3.541 -0.014 1.00 95.44 108 LYS A N 1
ATOM 854 C CA . LYS A 1 108 ? -2.529 4.623 -0.969 1.00 95.44 108 LYS A CA 1
ATOM 855 C C . LYS A 1 108 ? -2.116 5.917 -0.307 1.00 95.44 108 LYS A C 1
ATOM 857 O O . LYS A 1 108 ? -2.668 6.208 0.751 1.00 95.44 108 LYS A O 1
ATOM 862 N N . THR A 1 109 ? -1.200 6.658 -0.912 1.00 94.94 109 THR A N 1
ATOM 863 C CA . THR A 1 109 ? -0.570 7.828 -0.295 1.00 94.94 109 THR A CA 1
ATOM 864 C C . THR A 1 109 ? -0.522 9.031 -1.227 1.00 94.94 109 THR A C 1
ATOM 866 O O . THR A 1 109 ? -0.337 8.878 -2.432 1.00 94.94 109 THR A O 1
ATOM 869 N N . ASP A 1 110 ? -0.704 10.199 -0.616 1.00 93.75 110 ASP A N 1
ATOM 870 C CA . ASP A 1 110 ? -0.432 11.542 -1.143 1.00 93.75 110 ASP A CA 1
ATOM 871 C C . ASP A 1 110 ? 0.961 11.951 -0.630 1.00 93.75 110 ASP A C 1
ATOM 873 O O . ASP A 1 110 ? 1.088 12.493 0.473 1.00 93.75 110 ASP A O 1
ATOM 877 N N . GLU A 1 111 ? 2.028 11.547 -1.323 1.00 86.62 111 GLU A N 1
ATOM 878 C CA . GLU A 1 111 ? 3.407 11.711 -0.842 1.00 86.62 111 GLU A CA 1
ATOM 879 C C . GLU A 1 111 ? 3.835 13.183 -0.839 1.00 86.62 111 GLU A C 1
ATOM 881 O O . GLU A 1 111 ? 4.524 13.617 0.095 1.00 86.62 111 GLU A O 1
ATOM 886 N N . ASP A 1 112 ? 3.395 13.963 -1.831 1.00 87.50 112 ASP A N 1
ATOM 887 C CA . ASP A 1 112 ? 3.721 15.389 -1.951 1.00 87.50 112 ASP A CA 1
ATOM 888 C C . ASP A 1 112 ? 2.780 16.324 -1.164 1.00 87.50 112 ASP A C 1
ATOM 890 O O . ASP A 1 112 ? 3.061 17.523 -1.009 1.00 87.50 112 ASP A O 1
ATOM 894 N N . ARG A 1 113 ? 1.732 15.759 -0.553 1.00 88.50 113 ARG A N 1
ATOM 895 C CA . ARG A 1 113 ? 0.740 16.449 0.278 1.00 88.50 113 ARG A CA 1
ATOM 896 C C . ARG A 1 113 ? 0.076 17.572 -0.488 1.00 88.50 113 ARG A C 1
ATOM 898 O O . ARG A 1 113 ? 0.046 18.722 -0.022 1.00 88.50 113 ARG A O 1
ATOM 905 N N . ASP A 1 114 ? -0.458 17.280 -1.656 1.00 89.31 114 ASP A N 1
ATOM 906 C CA . ASP A 1 114 ? -1.201 18.250 -2.446 1.00 89.31 114 ASP A CA 1
ATOM 907 C C . ASP A 1 114 ? -2.704 17.969 -2.556 1.00 89.31 114 ASP A C 1
ATOM 909 O O . ASP A 1 114 ? -3.449 18.764 -3.139 1.00 89.31 114 ASP A O 1
ATOM 913 N N . GLY A 1 115 ? -3.167 16.937 -1.849 1.00 90.06 115 GLY A N 1
ATOM 914 C CA . GLY A 1 115 ? -4.564 16.539 -1.743 1.00 90.06 115 GLY A CA 1
ATOM 915 C C . GLY A 1 115 ? -4.984 15.516 -2.796 1.00 90.06 115 GLY A C 1
ATOM 916 O O . GLY A 1 115 ? -6.169 15.165 -2.853 1.00 90.06 115 GLY A O 1
ATOM 917 N N . PHE A 1 116 ? -4.053 15.043 -3.624 1.00 90.06 116 PHE A N 1
ATOM 918 C CA . PHE A 1 116 ? -4.255 13.937 -4.549 1.00 90.06 116 PHE A CA 1
ATOM 919 C C . PHE A 1 116 ? -3.496 12.698 -4.072 1.00 90.06 116 PHE A C 1
ATOM 921 O O . PHE A 1 116 ? -2.477 12.815 -3.430 1.00 90.06 116 PHE A O 1
ATOM 928 N N . ILE A 1 117 ? -4.018 11.504 -4.352 1.00 90.88 117 ILE A N 1
ATOM 929 C CA . ILE A 1 117 ? -3.327 10.248 -4.043 1.00 90.88 117 ILE A CA 1
ATOM 930 C C . ILE A 1 117 ? -2.782 9.695 -5.355 1.00 90.88 117 ILE A C 1
ATOM 932 O O . ILE A 1 117 ? -3.535 9.105 -6.135 1.00 90.88 117 ILE A O 1
ATOM 936 N N . GLU A 1 118 ? -1.486 9.863 -5.559 1.00 92.81 118 GLU A N 1
ATOM 937 C CA . GLU A 1 118 ? -0.725 9.417 -6.723 1.00 92.81 118 GLU A CA 1
ATOM 938 C C . GLU A 1 118 ? -0.138 8.021 -6.527 1.00 92.81 118 GLU A C 1
ATOM 940 O O . GLU A 1 118 ? -0.029 7.256 -7.485 1.00 92.81 118 GLU A O 1
ATOM 945 N N . THR A 1 119 ? 0.182 7.639 -5.289 1.00 94.38 119 THR A N 1
ATOM 946 C CA . THR A 1 119 ? 0.927 6.406 -5.022 1.00 94.38 119 THR A CA 1
ATOM 947 C C . THR A 1 119 ? 0.018 5.306 -4.489 1.00 94.38 119 THR A C 1
ATOM 949 O O . THR A 1 119 ? -0.768 5.497 -3.561 1.00 94.38 119 THR A O 1
ATOM 952 N N . THR A 1 120 ? 0.128 4.104 -5.060 1.00 95.00 120 THR A N 1
ATOM 953 C CA . THR A 1 120 ? -0.518 2.883 -4.558 1.00 95.00 120 THR A CA 1
ATOM 954 C C . THR A 1 120 ? 0.516 1.772 -4.364 1.00 95.00 120 THR A C 1
ATOM 956 O O . THR A 1 120 ? 1.041 1.212 -5.324 1.00 95.00 120 THR A O 1
ATOM 959 N N . ALA A 1 121 ? 0.777 1.387 -3.118 1.00 94.38 121 ALA A N 1
ATOM 960 C CA . ALA A 1 121 ? 1.625 0.258 -2.758 1.00 94.38 121 ALA A CA 1
ATOM 961 C C . ALA A 1 121 ? 0.798 -1.011 -2.512 1.00 94.38 121 ALA A C 1
ATOM 963 O O . ALA A 1 121 ? -0.204 -1.002 -1.799 1.00 94.38 121 ALA A O 1
ATOM 964 N N . TYR A 1 122 ? 1.259 -2.133 -3.057 1.00 94.75 122 TYR A N 1
ATOM 965 C CA . TYR A 1 122 ? 0.680 -3.461 -2.878 1.00 94.75 122 TYR A CA 1
ATOM 966 C C . TYR A 1 122 ? 1.632 -4.320 -2.060 1.00 94.75 122 TYR A C 1
ATOM 968 O O . TYR A 1 122 ? 2.836 -4.350 -2.318 1.00 94.75 122 TYR A O 1
ATOM 976 N N . PHE A 1 123 ? 1.096 -5.060 -1.099 1.00 93.50 123 PHE A N 1
ATOM 977 C CA . PHE A 1 123 ? 1.897 -5.803 -0.133 1.00 93.50 123 PHE A CA 1
ATOM 978 C C . PHE A 1 123 ? 1.880 -7.308 -0.397 1.00 93.50 123 PHE A C 1
ATOM 980 O O . PHE A 1 123 ? 0.889 -7.879 -0.862 1.00 93.50 123 PHE A O 1
ATOM 987 N N . ASN A 1 124 ? 3.001 -7.958 -0.085 1.00 92.75 124 ASN A N 1
ATOM 988 C CA . ASN A 1 124 ? 3.116 -9.410 -0.129 1.00 92.75 124 ASN A CA 1
ATOM 989 C C . ASN A 1 124 ? 2.615 -10.055 1.175 1.00 92.75 124 ASN A C 1
ATOM 991 O O . ASN A 1 124 ? 2.417 -9.397 2.196 1.00 92.75 124 ASN A O 1
ATOM 995 N N . LYS A 1 125 ? 2.474 -11.386 1.163 1.00 89.56 125 LYS A N 1
ATOM 996 C CA . LYS A 1 125 ? 1.934 -12.193 2.278 1.00 89.56 125 LYS A CA 1
ATOM 997 C C . LYS A 1 125 ? 2.673 -12.070 3.617 1.00 89.56 125 LYS A C 1
ATOM 999 O O . LYS A 1 125 ? 2.194 -12.595 4.616 1.00 89.56 125 LYS A O 1
ATOM 1004 N N . THR A 1 126 ? 3.845 -11.435 3.645 1.00 85.94 126 THR A N 1
ATOM 1005 C CA . THR A 1 126 ? 4.662 -11.269 4.857 1.00 85.94 126 THR A CA 1
ATOM 1006 C C . THR A 1 126 ? 4.491 -9.901 5.527 1.00 85.94 126 THR A C 1
ATOM 1008 O O . THR A 1 126 ? 5.075 -9.677 6.584 1.00 85.94 126 THR A O 1
ATOM 1011 N N . ALA A 1 127 ? 3.671 -9.011 4.958 1.00 84.62 127 ALA A N 1
ATOM 1012 C CA . ALA A 1 127 ? 3.445 -7.646 5.433 1.00 84.62 127 ALA A CA 1
ATOM 1013 C C . ALA A 1 127 ? 2.588 -7.561 6.712 1.00 84.62 127 ALA A C 1
ATOM 1015 O O . ALA A 1 127 ? 1.429 -7.146 6.679 1.00 84.62 127 ALA A O 1
ATOM 1016 N N . LEU A 1 128 ? 3.139 -7.955 7.858 1.00 74.38 128 LEU A N 1
ATOM 1017 C CA . LEU A 1 128 ? 2.461 -7.806 9.151 1.00 74.38 128 LEU A CA 1
ATOM 1018 C C . LEU A 1 128 ? 2.409 -6.330 9.607 1.00 74.38 128 LEU A C 1
ATOM 1020 O O . LEU A 1 128 ? 3.299 -5.546 9.260 1.00 74.38 128 LEU A O 1
ATOM 1024 N N . PRO A 1 129 ? 1.420 -5.927 10.434 1.00 66.12 129 PRO A N 1
ATOM 1025 C CA . PRO A 1 129 ? 1.384 -4.588 11.016 1.00 66.12 129 PRO A CA 1
ATOM 1026 C C . PRO A 1 129 ? 2.673 -4.284 11.774 1.00 66.12 129 PRO A C 1
ATOM 1028 O O . PRO A 1 129 ? 3.193 -5.145 12.485 1.00 66.12 129 PRO A O 1
ATOM 1031 N N . LYS A 1 130 ? 3.141 -3.034 11.684 1.00 61.72 130 LYS A N 1
ATOM 1032 C CA . LYS A 1 130 ? 4.361 -2.533 12.349 1.00 61.72 130 LYS A CA 1
ATOM 1033 C C . LYS A 1 130 ? 5.683 -3.095 11.801 1.00 61.72 130 LYS A C 1
ATOM 1035 O O . LYS A 1 130 ? 6.731 -2.780 12.357 1.00 61.72 130 LYS A O 1
ATOM 1040 N N . VAL A 1 131 ? 5.662 -3.861 10.705 1.00 57.78 131 VAL A N 1
ATOM 1041 C CA . VAL A 1 131 ? 6.867 -4.237 9.951 1.00 57.78 131 VAL A CA 1
ATOM 1042 C C . VAL A 1 131 ? 6.793 -3.584 8.570 1.00 57.78 131 VAL A C 1
ATOM 1044 O O . VAL A 1 131 ? 5.939 -3.927 7.759 1.00 57.78 131 VAL A O 1
ATOM 1047 N N . ILE A 1 132 ? 7.635 -2.575 8.332 1.00 55.38 132 ILE A N 1
ATOM 1048 C CA . ILE A 1 132 ? 7.513 -1.690 7.158 1.00 55.38 132 ILE A CA 1
ATOM 1049 C C . ILE A 1 132 ? 8.453 -2.119 6.019 1.00 55.38 132 ILE A C 1
ATOM 1051 O O . ILE A 1 132 ? 8.103 -2.007 4.847 1.00 55.38 132 ILE A O 1
ATOM 1055 N N . THR A 1 133 ? 9.641 -2.645 6.323 1.00 58.91 133 THR A N 1
ATOM 1056 C CA . THR A 1 133 ? 10.694 -2.832 5.316 1.00 58.91 133 THR A CA 1
ATOM 1057 C C . THR A 1 133 ? 10.648 -4.211 4.650 1.00 58.91 133 THR A C 1
ATOM 1059 O O . THR A 1 133 ? 10.574 -5.237 5.314 1.00 58.91 133 THR A O 1
ATOM 1062 N N . GLY A 1 134 ? 10.725 -4.246 3.314 1.00 62.56 134 GLY A N 1
ATOM 1063 C CA . GLY A 1 134 ? 10.866 -5.489 2.536 1.00 62.56 134 GLY A CA 1
ATOM 1064 C C . GLY A 1 134 ? 9.571 -6.258 2.239 1.00 62.56 134 GLY A C 1
ATOM 1065 O O . GLY A 1 134 ? 9.633 -7.384 1.745 1.00 62.56 134 GLY A O 1
ATOM 1066 N N . HIS A 1 135 ? 8.407 -5.664 2.515 1.00 87.06 135 HIS A N 1
ATOM 1067 C CA . HIS A 1 135 ? 7.104 -6.323 2.359 1.00 87.06 135 HIS A CA 1
ATOM 1068 C C . HIS A 1 135 ? 6.225 -5.759 1.235 1.00 87.06 135 HIS A C 1
ATOM 1070 O O . HIS A 1 135 ? 5.148 -6.295 0.962 1.00 87.06 135 HIS A O 1
ATOM 1076 N N . VAL A 1 136 ? 6.683 -4.698 0.571 1.00 92.56 136 VAL A N 1
ATOM 1077 C CA . VAL A 1 136 ? 6.030 -4.141 -0.615 1.00 92.56 136 VAL A CA 1
ATOM 1078 C C . VAL A 1 136 ? 6.363 -5.026 -1.811 1.00 92.56 136 VAL A C 1
ATOM 1080 O O . VAL A 1 136 ? 7.529 -5.247 -2.130 1.00 92.56 136 VAL A O 1
ATOM 1083 N N . ALA A 1 137 ? 5.324 -5.543 -2.453 1.00 94.19 137 ALA A N 1
ATOM 1084 C CA . ALA A 1 137 ? 5.425 -6.337 -3.667 1.00 94.19 137 ALA A CA 1
ATOM 1085 C C . ALA A 1 137 ? 5.579 -5.455 -4.909 1.00 94.19 137 ALA A C 1
ATOM 1087 O O . ALA A 1 137 ? 6.324 -5.795 -5.827 1.00 94.19 137 ALA A O 1
ATOM 1088 N N . ARG A 1 138 ? 4.860 -4.328 -4.930 1.00 93.94 138 ARG A N 1
ATOM 1089 C CA . ARG A 1 138 ? 4.806 -3.403 -6.061 1.00 93.94 138 ARG A CA 1
ATOM 1090 C C . ARG A 1 138 ? 4.335 -2.024 -5.618 1.00 93.94 138 ARG A C 1
ATOM 1092 O O . ARG A 1 138 ? 3.527 -1.935 -4.697 1.00 93.94 138 ARG A O 1
ATOM 1099 N N . ILE A 1 139 ? 4.783 -0.986 -6.311 1.00 94.38 139 ILE A N 1
ATOM 1100 C CA . ILE A 1 139 ? 4.279 0.385 -6.184 1.00 94.38 139 ILE A CA 1
ATOM 1101 C C . ILE A 1 139 ? 3.788 0.839 -7.560 1.00 94.38 139 ILE A C 1
ATOM 1103 O O . ILE A 1 139 ? 4.428 0.539 -8.563 1.00 94.38 139 ILE A O 1
ATOM 1107 N N . GLU A 1 140 ? 2.648 1.510 -7.600 1.00 95.00 140 GLU A N 1
ATOM 1108 C CA . GLU A 1 140 ? 2.082 2.187 -8.768 1.00 95.00 140 GLU A CA 1
ATOM 1109 C C . GLU A 1 140 ? 2.063 3.691 -8.502 1.00 95.00 140 GLU A C 1
ATOM 1111 O O . GLU A 1 140 ? 1.737 4.082 -7.380 1.00 95.00 140 GLU A O 1
ATOM 1116 N N . ILE A 1 141 ? 2.399 4.504 -9.504 1.00 93.94 141 ILE A N 1
ATOM 1117 C CA . ILE A 1 141 ? 2.419 5.969 -9.405 1.00 93.94 141 ILE A CA 1
ATOM 1118 C C . ILE A 1 141 ? 1.654 6.575 -10.592 1.00 93.94 141 ILE A C 1
ATOM 1120 O O . ILE A 1 141 ? 1.971 6.251 -11.736 1.00 93.94 141 ILE A O 1
ATOM 1124 N N . ASP A 1 142 ? 0.661 7.414 -10.289 1.00 93.00 142 ASP A N 1
ATOM 1125 C CA . ASP A 1 142 ? -0.108 8.297 -11.189 1.00 93.00 142 ASP A CA 1
ATOM 1126 C C . ASP A 1 142 ? 0.229 9.752 -10.827 1.00 93.00 142 ASP A C 1
ATOM 1128 O O . ASP A 1 142 ? -0.473 10.425 -10.071 1.00 93.00 142 ASP A O 1
ATOM 1132 N N . SER A 1 143 ? 1.398 10.191 -11.275 1.00 88.44 143 SER A N 1
ATOM 1133 C CA . SER A 1 143 ? 1.987 11.486 -10.926 1.00 88.44 143 SER A CA 1
ATOM 1134 C C . SER A 1 143 ? 1.312 12.666 -11.620 1.00 88.44 143 SER A C 1
ATOM 1136 O O . SER A 1 143 ? 1.335 13.782 -11.096 1.00 88.44 143 SER A O 1
ATOM 1138 N N . ASN A 1 144 ? 0.710 12.450 -12.793 1.00 88.31 144 ASN A N 1
ATOM 1139 C CA . ASN A 1 144 ? 0.067 13.515 -13.558 1.00 88.31 144 ASN A CA 1
ATOM 1140 C C . ASN A 1 144 ? -1.422 13.712 -13.194 1.00 88.31 144 ASN A C 1
ATOM 1142 O O . ASN A 1 144 ? -2.025 14.711 -13.607 1.00 88.31 144 ASN A O 1
ATOM 1146 N N . LYS A 1 145 ? -1.983 12.807 -12.379 1.00 89.56 145 LYS A N 1
ATOM 1147 C CA . LYS A 1 145 ? -3.345 12.842 -11.829 1.00 89.56 145 LYS A CA 1
ATOM 1148 C C . LYS A 1 145 ? -4.452 12.631 -12.852 1.00 89.56 145 LYS A C 1
ATOM 1150 O O . LYS A 1 145 ? -5.576 13.114 -12.665 1.00 89.56 145 LYS A O 1
ATOM 1155 N N . ASP A 1 146 ? -4.155 11.939 -13.943 1.00 89.94 146 ASP A N 1
ATOM 1156 C CA . ASP A 1 146 ? -5.119 11.639 -14.999 1.00 89.94 146 ASP A CA 1
ATOM 1157 C C . ASP A 1 146 ? -5.902 10.337 -14.747 1.00 89.94 146 ASP A C 1
ATOM 1159 O O . ASP A 1 146 ? -6.850 10.026 -15.479 1.00 89.94 146 ASP A O 1
ATOM 1163 N N . GLY A 1 147 ? -5.571 9.618 -13.670 1.00 89.06 147 GLY A N 1
ATOM 1164 C CA . GLY A 1 147 ? -6.183 8.350 -13.296 1.00 89.06 147 GLY A CA 1
ATOM 1165 C C . GLY A 1 147 ? -5.480 7.130 -13.888 1.00 89.06 147 GLY A C 1
ATOM 1166 O O . GLY A 1 147 ? -5.948 6.009 -13.649 1.00 89.06 147 GLY A O 1
ATOM 1167 N N . LYS A 1 148 ? -4.399 7.316 -14.652 1.00 91.38 148 LYS A N 1
ATOM 1168 C CA . LYS A 1 148 ? -3.578 6.259 -15.237 1.00 91.38 148 LYS A CA 1
ATOM 1169 C C . LYS A 1 148 ? -2.210 6.238 -14.577 1.00 91.38 148 LYS A C 1
ATOM 1171 O O . LYS A 1 148 ? -1.572 7.248 -14.337 1.00 91.38 148 LYS A O 1
ATOM 1176 N N . VAL A 1 149 ? -1.737 5.031 -14.317 1.00 93.12 149 VAL A N 1
ATOM 1177 C CA . VAL A 1 149 ? -0.412 4.823 -13.742 1.00 93.12 149 VAL A CA 1
ATOM 1178 C C . VAL A 1 149 ? 0.636 5.012 -14.835 1.00 93.12 149 VAL A C 1
ATOM 1180 O O . VAL A 1 149 ? 0.524 4.385 -15.887 1.00 93.12 149 VAL A O 1
ATOM 1183 N N . GLU A 1 150 ? 1.673 5.811 -14.579 1.00 93.19 150 GLU A N 1
ATOM 1184 C CA . GLU A 1 150 ? 2.810 5.934 -15.501 1.00 93.19 150 GLU A CA 1
ATOM 1185 C C . GLU A 1 150 ? 3.994 5.060 -15.087 1.00 93.19 150 GLU A C 1
ATOM 1187 O O . GLU A 1 150 ? 4.862 4.768 -15.911 1.00 93.19 150 GLU A O 1
ATOM 1192 N N . VAL A 1 151 ? 4.062 4.645 -13.815 1.00 95.38 151 VAL A N 1
ATOM 1193 C CA . VAL A 1 151 ? 5.193 3.875 -13.280 1.00 95.38 151 VAL A CA 1
ATOM 1194 C C . VAL A 1 151 ? 4.736 2.722 -12.396 1.00 95.38 151 VAL A C 1
ATOM 1196 O O . VAL A 1 151 ? 3.985 2.898 -11.439 1.00 95.38 151 VAL A O 1
ATOM 1199 N N . TRP A 1 152 ? 5.300 1.541 -12.655 1.00 96.19 152 TRP A N 1
ATOM 1200 C CA . TRP A 1 152 ? 5.185 0.353 -11.814 1.00 96.19 152 TRP A CA 1
ATOM 1201 C C . TRP A 1 152 ? 6.559 -0.053 -11.292 1.00 96.19 152 TRP A C 1
ATOM 1203 O O . TRP A 1 152 ? 7.425 -0.493 -12.048 1.00 96.19 152 TRP A O 1
ATOM 1213 N N . ILE A 1 153 ? 6.769 0.043 -9.985 1.00 94.94 153 ILE A N 1
ATOM 1214 C CA . ILE A 1 153 ? 8.030 -0.308 -9.330 1.00 94.94 153 ILE A CA 1
ATOM 1215 C C . ILE A 1 153 ? 7.903 -1.690 -8.698 1.00 94.94 153 ILE A C 1
ATOM 1217 O O . ILE A 1 153 ? 7.026 -1.926 -7.871 1.00 94.94 153 ILE A O 1
ATOM 1221 N N . PHE A 1 154 ? 8.834 -2.581 -9.028 1.00 94.38 154 PHE A N 1
ATOM 1222 C CA . PHE A 1 154 ? 9.035 -3.881 -8.392 1.00 94.38 154 PHE A CA 1
ATOM 1223 C C . PHE A 1 154 ? 10.307 -3.801 -7.535 1.00 94.38 154 PHE A C 1
ATOM 1225 O O . PHE A 1 154 ? 11.420 -3.886 -8.078 1.00 94.38 154 PHE A O 1
ATOM 1232 N N . PRO A 1 155 ? 10.174 -3.585 -6.209 1.00 91.25 155 PRO A N 1
ATOM 1233 C CA . PRO A 1 155 ? 11.283 -3.173 -5.355 1.00 91.25 155 PRO A CA 1
ATOM 1234 C C . PRO A 1 155 ? 12.519 -4.063 -5.483 1.00 91.25 155 PRO A C 1
ATOM 1236 O O . PRO A 1 155 ? 12.435 -5.290 -5.460 1.00 91.25 155 PRO A O 1
ATOM 1239 N N . SER A 1 156 ? 13.685 -3.427 -5.617 1.00 88.75 156 SER A N 1
ATOM 1240 C CA . SER A 1 156 ? 14.987 -4.098 -5.752 1.00 88.75 156 SER A CA 1
ATOM 1241 C C . SER A 1 156 ? 15.126 -5.049 -6.951 1.00 88.75 156 SER A C 1
ATOM 1243 O O . SER A 1 156 ? 16.082 -5.819 -6.982 1.00 88.75 156 SER A O 1
ATOM 1245 N N . VAL A 1 157 ? 14.226 -5.005 -7.940 1.00 92.75 157 VAL A N 1
ATOM 1246 C CA . VAL A 1 157 ? 14.320 -5.847 -9.144 1.00 92.75 157 VAL A CA 1
ATOM 1247 C C . VAL A 1 157 ? 14.239 -5.021 -10.417 1.00 92.75 157 VAL A C 1
ATOM 1249 O O . VAL A 1 157 ? 15.156 -5.085 -11.235 1.00 92.75 157 VAL A O 1
ATOM 1252 N N . ARG A 1 158 ? 13.155 -4.263 -10.610 1.00 94.19 158 ARG A N 1
ATOM 1253 C CA . ARG A 1 158 ? 12.948 -3.459 -11.820 1.00 94.19 158 ARG A CA 1
ATOM 1254 C C . ARG A 1 158 ? 11.843 -2.433 -11.645 1.00 94.19 158 ARG A C 1
ATOM 1256 O O . ARG A 1 158 ? 11.085 -2.496 -10.685 1.00 94.19 158 ARG A O 1
ATOM 1263 N N . PHE A 1 159 ? 11.703 -1.552 -12.615 1.00 95.81 159 PHE A N 1
ATOM 1264 C CA . PHE A 1 159 ? 10.487 -0.778 -12.806 1.00 95.81 159 PHE A CA 1
ATOM 1265 C C . PHE A 1 159 ? 10.081 -0.805 -14.276 1.00 95.81 159 PHE A C 1
ATOM 1267 O O . PHE A 1 159 ? 10.913 -1.036 -15.157 1.00 95.81 159 PHE A O 1
ATOM 1274 N N . GLU A 1 160 ? 8.798 -0.600 -14.510 1.00 96.62 160 GLU A N 1
ATOM 1275 C CA . GLU A 1 160 ? 8.170 -0.485 -15.819 1.00 96.62 160 GLU A CA 1
ATOM 1276 C C . GLU A 1 160 ? 7.518 0.888 -15.907 1.00 96.62 160 GLU A C 1
ATOM 1278 O O . GLU A 1 160 ? 7.039 1.404 -14.897 1.00 96.62 160 GLU A O 1
ATOM 1283 N N . VAL A 1 161 ? 7.540 1.487 -17.090 1.00 95.94 161 VAL A N 1
ATOM 1284 C CA . VAL A 1 161 ? 7.001 2.824 -17.332 1.00 95.94 161 VAL A CA 1
ATOM 1285 C C . VAL A 1 161 ? 6.141 2.824 -18.581 1.00 95.94 161 VAL A C 1
ATOM 1287 O O . VAL A 1 161 ? 6.425 2.085 -19.523 1.00 95.94 161 VAL A O 1
ATOM 1290 N N . ASP A 1 162 ? 5.118 3.665 -18.579 1.00 95.25 162 ASP A N 1
ATOM 1291 C CA . ASP A 1 162 ? 4.372 4.054 -19.769 1.00 95.25 162 ASP A CA 1
ATOM 1292 C C . ASP A 1 162 ? 4.870 5.432 -20.227 1.00 95.25 162 ASP A C 1
ATOM 1294 O O . ASP A 1 162 ? 4.604 6.456 -19.595 1.00 95.25 162 ASP A O 1
ATOM 1298 N N . LYS A 1 163 ? 5.634 5.476 -21.321 1.00 92.62 163 LYS A N 1
ATOM 1299 C CA . LYS A 1 163 ? 6.104 6.748 -21.893 1.00 92.62 163 LYS A CA 1
ATOM 1300 C C . LYS A 1 163 ? 5.155 7.346 -22.922 1.00 92.62 163 LYS A C 1
ATOM 1302 O O . LYS A 1 163 ? 5.344 8.513 -23.302 1.00 92.62 163 LYS A O 1
ATOM 1307 N N . ASN A 1 164 ? 4.190 6.574 -23.409 1.00 92.75 164 ASN A N 1
ATOM 1308 C CA . ASN A 1 164 ? 3.296 6.985 -24.483 1.00 92.75 164 ASN A CA 1
ATOM 1309 C C . ASN A 1 164 ? 1.924 7.483 -23.971 1.00 92.75 164 ASN A C 1
ATOM 1311 O O . ASN A 1 164 ? 1.257 8.225 -24.698 1.00 92.75 164 ASN A O 1
ATOM 1315 N N . GLY A 1 165 ? 1.567 7.184 -22.718 1.00 91.12 165 GLY A N 1
ATOM 1316 C CA . GLY A 1 165 ? 0.370 7.662 -22.019 1.00 91.12 165 GLY A CA 1
ATOM 1317 C C . GLY A 1 165 ? -0.900 6.845 -22.292 1.00 91.12 165 GLY A C 1
ATOM 1318 O O . GLY A 1 165 ? -2.021 7.349 -22.109 1.00 91.12 165 GLY A O 1
ATOM 1319 N N . ASP A 1 166 ? -0.775 5.614 -22.788 1.00 92.50 166 ASP A N 1
ATOM 1320 C CA . ASP A 1 166 ? -1.908 4.722 -23.046 1.00 92.50 166 ASP A CA 1
ATOM 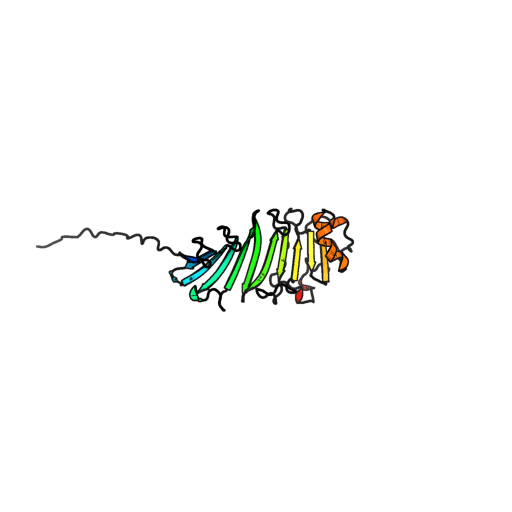1321 C C . ASP A 1 166 ? -2.379 3.941 -21.805 1.00 92.50 166 ASP A C 1
ATOM 1323 O O . ASP A 1 166 ? -3.466 3.358 -21.840 1.00 92.50 166 ASP A O 1
ATOM 1327 N N . GLY A 1 167 ? -1.650 4.026 -20.690 1.00 92.19 167 GLY A N 1
ATOM 1328 C CA . GLY A 1 167 ? -1.901 3.309 -19.440 1.00 92.19 167 GLY A CA 1
ATOM 1329 C C . GLY A 1 167 ? -1.301 1.899 -19.409 1.00 92.19 167 GLY A C 1
ATOM 1330 O O . GLY A 1 167 ? -1.618 1.121 -18.505 1.00 92.19 167 GLY A O 1
ATOM 1331 N N . ILE A 1 168 ? -0.466 1.541 -20.389 1.00 94.88 168 ILE A N 1
ATOM 1332 C CA . ILE A 1 168 ? 0.185 0.237 -20.513 1.00 94.88 168 ILE A CA 1
ATOM 1333 C C . ILE A 1 168 ? 1.705 0.448 -20.505 1.00 94.88 168 ILE A C 1
ATOM 1335 O O . ILE A 1 168 ? 2.223 1.250 -21.276 1.00 94.88 168 ILE A O 1
ATOM 1339 N N . PRO A 1 169 ? 2.468 -0.292 -19.680 1.00 96.19 169 PRO A N 1
ATOM 1340 C CA . PRO A 1 169 ? 3.914 -0.133 -19.667 1.00 96.19 169 PRO A CA 1
ATOM 1341 C C . PRO A 1 169 ? 4.537 -0.561 -21.003 1.00 96.19 169 PRO A C 1
ATOM 1343 O O . PRO A 1 169 ? 4.325 -1.684 -21.472 1.00 96.19 169 PRO A O 1
ATOM 1346 N N . ASP A 1 170 ? 5.357 0.316 -21.577 1.00 97.38 170 ASP A N 1
ATOM 1347 C CA . ASP A 1 170 ? 6.021 0.140 -22.871 1.00 97.38 170 ASP A CA 1
ATOM 1348 C C . ASP A 1 170 ? 7.554 0.145 -22.774 1.00 97.38 170 ASP A C 1
ATOM 1350 O O . ASP A 1 170 ? 8.246 -0.298 -23.697 1.00 97.38 170 ASP A O 1
ATOM 1354 N N . GLU A 1 171 ? 8.101 0.549 -21.629 1.00 97.38 171 GLU A N 1
ATOM 1355 C CA . GLU A 1 171 ? 9.526 0.493 -21.334 1.00 97.38 171 GLU A CA 1
ATOM 1356 C C . GLU A 1 171 ? 9.801 0.001 -19.903 1.00 97.38 171 GLU A C 1
ATOM 1358 O O . GLU A 1 171 ? 8.931 -0.031 -19.035 1.00 97.38 171 GLU A O 1
ATOM 1363 N N . TYR A 1 172 ? 11.034 -0.432 -19.639 1.00 97.19 172 TYR A N 1
ATOM 1364 C CA . TYR A 1 172 ? 11.456 -0.912 -18.322 1.00 97.19 172 TYR A CA 1
ATOM 1365 C C . TYR A 1 172 ? 12.938 -0.646 -18.049 1.00 97.19 172 TYR A C 1
ATOM 1367 O O . TYR A 1 172 ? 13.735 -0.416 -18.961 1.00 97.19 172 TYR A O 1
ATOM 1375 N N . SER A 1 173 ? 13.346 -0.724 -16.785 1.00 95.31 173 SER A N 1
ATOM 1376 C CA . SER A 1 173 ? 14.761 -0.793 -16.410 1.00 95.31 173 SER A CA 1
ATOM 1377 C C . SER A 1 173 ? 14.960 -1.646 -15.161 1.00 95.31 173 SER A C 1
ATOM 1379 O O . SER A 1 173 ? 14.146 -1.656 -14.240 1.00 95.31 173 SER A O 1
ATOM 1381 N N . THR A 1 174 ? 16.069 -2.382 -15.138 1.00 93.69 174 THR A N 1
ATOM 1382 C CA . THR A 1 174 ? 16.547 -3.160 -13.983 1.00 93.69 174 THR A CA 1
ATOM 1383 C C . THR A 1 174 ? 17.696 -2.456 -13.259 1.00 93.69 174 THR A C 1
ATOM 1385 O O . THR A 1 174 ? 18.282 -3.015 -12.337 1.00 93.69 174 THR A O 1
ATOM 1388 N N . ASN A 1 175 ? 18.086 -1.260 -13.707 1.00 90.25 175 ASN A N 1
ATOM 1389 C CA . ASN A 1 175 ? 19.199 -0.525 -13.128 1.00 90.25 175 ASN A CA 1
ATOM 1390 C C . ASN A 1 175 ? 18.769 0.163 -11.824 1.00 90.25 175 ASN A C 1
ATOM 1392 O O . ASN A 1 175 ? 17.893 1.029 -11.820 1.00 90.25 175 ASN A O 1
ATOM 1396 N N . HIS A 1 176 ? 19.421 -0.192 -10.718 1.00 82.06 176 HIS A N 1
ATOM 1397 C CA . HIS A 1 176 ? 19.138 0.386 -9.404 1.00 82.06 176 HIS A CA 1
ATOM 1398 C C . HIS A 1 176 ? 19.411 1.890 -9.325 1.00 82.06 176 HIS A C 1
ATOM 1400 O O . HIS A 1 176 ? 18.693 2.592 -8.616 1.00 82.06 176 HIS A O 1
ATOM 1406 N N . ASP A 1 177 ? 20.383 2.399 -10.084 1.00 84.94 177 ASP A N 1
ATOM 1407 C CA . ASP A 1 177 ? 20.665 3.836 -10.113 1.00 84.94 177 ASP A CA 1
ATOM 1408 C C . ASP A 1 177 ? 19.515 4.625 -10.743 1.00 84.94 177 ASP A C 1
ATOM 1410 O O . ASP A 1 177 ? 19.333 5.801 -10.442 1.00 84.94 177 ASP A O 1
ATOM 1414 N N . ASP A 1 178 ? 18.748 3.999 -11.635 1.00 82.69 178 ASP A N 1
ATOM 1415 C CA . ASP A 1 178 ? 17.616 4.641 -12.297 1.00 82.69 178 ASP A CA 1
ATOM 1416 C C . ASP A 1 178 ? 16.367 4.613 -11.405 1.00 82.69 178 ASP A C 1
ATOM 1418 O O . ASP A 1 178 ? 15.628 5.595 -11.386 1.00 82.69 178 ASP A O 1
ATOM 1422 N N . LEU A 1 179 ? 16.205 3.577 -10.566 1.00 76.19 179 LEU A N 1
ATOM 1423 C CA . LEU A 1 179 ? 15.186 3.547 -9.505 1.00 76.19 179 LEU A CA 1
ATOM 1424 C C . LEU A 1 179 ? 15.329 4.739 -8.549 1.00 76.19 179 LEU A C 1
ATOM 1426 O O . LEU A 1 179 ? 14.343 5.401 -8.247 1.00 76.19 179 LEU A O 1
ATOM 1430 N N . GLY A 1 180 ? 16.555 5.048 -8.114 1.00 78.00 180 GLY A N 1
ATOM 1431 C CA . GLY A 1 180 ? 16.816 6.182 -7.219 1.00 78.00 180 GLY A CA 1
ATOM 1432 C C . GLY A 1 180 ? 16.564 7.559 -7.847 1.00 78.00 180 GLY A C 1
ATOM 1433 O O . GLY A 1 180 ? 16.537 8.553 -7.131 1.00 78.00 180 GLY A O 1
ATOM 1434 N N . LYS A 1 181 ? 16.387 7.638 -9.173 1.00 84.38 181 LYS A N 1
ATOM 1435 C CA . LYS A 1 181 ? 16.083 8.886 -9.889 1.00 84.38 181 LYS A CA 1
ATOM 1436 C C . LYS A 1 181 ? 14.601 9.031 -10.232 1.00 84.38 181 LYS A C 1
ATOM 1438 O O . LYS A 1 181 ? 14.223 10.101 -10.699 1.00 84.38 181 LYS A O 1
ATOM 1443 N N . LEU A 1 182 ? 13.778 7.993 -10.046 1.00 84.12 182 LEU A N 1
ATOM 1444 C CA . LEU A 1 182 ? 12.367 8.011 -10.448 1.00 84.12 182 LEU A CA 1
ATOM 1445 C C . LEU A 1 182 ? 11.613 9.190 -9.835 1.00 84.12 182 LEU A C 1
ATOM 1447 O O . LEU A 1 182 ? 10.972 9.928 -10.570 1.00 84.12 182 LEU A O 1
ATOM 1451 N N . GLU A 1 183 ? 11.773 9.418 -8.533 1.00 79.56 183 GLU A N 1
ATOM 1452 C CA . GLU A 1 183 ? 11.156 10.542 -7.817 1.00 79.56 183 GLU A CA 1
ATOM 1453 C C . GLU A 1 183 ? 11.501 11.899 -8.460 1.00 79.56 183 GLU A C 1
ATOM 1455 O O . GLU A 1 183 ? 10.631 12.741 -8.687 1.00 79.56 183 GLU A O 1
ATOM 1460 N N . TYR A 1 184 ? 12.764 12.094 -8.854 1.00 84.50 184 TYR A N 1
ATOM 1461 C CA . TYR A 1 184 ? 13.198 13.305 -9.552 1.00 84.50 184 TYR A CA 1
ATOM 1462 C C . TYR A 1 184 ? 12.544 13.448 -10.934 1.00 84.50 184 TYR A C 1
ATOM 1464 O O . TYR A 1 184 ? 12.121 14.537 -11.313 1.00 84.50 184 TYR A O 1
ATOM 1472 N N . PHE A 1 185 ? 12.470 12.367 -11.713 1.00 85.56 185 PHE A N 1
ATOM 1473 C CA . PHE A 1 185 ? 11.869 12.423 -13.046 1.00 85.56 185 PHE A CA 1
ATOM 1474 C C . PHE A 1 185 ? 10.349 12.595 -13.001 1.00 85.56 185 PHE A C 1
ATOM 1476 O O . PHE A 1 185 ? 9.815 13.293 -13.859 1.00 85.56 185 PHE A O 1
ATOM 1483 N N . LEU A 1 186 ? 9.677 12.006 -12.012 1.00 83.31 186 LEU A N 1
ATOM 1484 C CA . LEU A 1 186 ? 8.241 12.159 -11.775 1.00 83.31 186 LEU A CA 1
ATOM 1485 C C . LEU A 1 186 ? 7.907 13.602 -11.387 1.00 83.31 186 LEU A C 1
ATOM 1487 O O . LEU A 1 186 ? 7.149 14.267 -12.085 1.00 83.31 186 LEU A O 1
ATOM 1491 N N . SER A 1 187 ? 8.567 14.131 -10.354 1.00 81.25 187 SER A N 1
ATOM 1492 C CA . SER A 1 187 ? 8.328 15.498 -9.857 1.00 81.25 187 SER A CA 1
ATOM 1493 C C . SER A 1 187 ? 8.627 16.607 -10.874 1.00 81.25 187 SER A C 1
ATOM 1495 O O . SER A 1 187 ? 8.096 17.710 -10.765 1.00 81.25 187 SER A O 1
ATOM 1497 N N . MET A 1 188 ? 9.473 16.335 -11.871 1.00 84.31 188 MET A N 1
ATOM 1498 C CA . MET A 1 188 ? 9.828 17.293 -12.920 1.00 84.31 188 MET A CA 1
ATOM 1499 C C . MET A 1 188 ? 9.043 17.108 -14.226 1.00 84.31 188 MET A C 1
ATOM 1501 O O . MET A 1 188 ? 9.323 17.849 -15.170 1.00 84.31 188 MET A O 1
ATOM 1505 N N . ASP A 1 189 ? 8.127 16.135 -14.310 1.00 83.31 189 ASP A N 1
ATOM 1506 C CA . ASP A 1 189 ? 7.460 15.722 -15.558 1.00 83.31 189 ASP A CA 1
ATOM 1507 C C . ASP A 1 189 ? 8.469 15.392 -16.681 1.00 83.31 189 ASP A C 1
ATOM 1509 O O . ASP A 1 189 ? 8.414 15.851 -17.824 1.00 83.31 189 ASP A O 1
ATOM 1513 N N . LYS A 1 190 ? 9.495 14.618 -16.317 1.00 87.94 190 LYS A N 1
ATOM 1514 C CA . LYS A 1 190 ? 10.629 14.251 -17.178 1.00 87.94 190 LYS A CA 1
ATOM 1515 C C . LYS A 1 190 ? 10.794 12.748 -17.346 1.00 87.94 190 LYS A C 1
ATOM 1517 O O . LYS A 1 190 ? 11.859 12.296 -17.761 1.00 87.94 190 LYS A O 1
ATOM 1522 N N . LEU A 1 191 ? 9.752 11.956 -17.093 1.00 86.06 191 LEU A N 1
ATOM 1523 C CA . LEU A 1 191 ? 9.787 10.495 -17.263 1.00 86.06 191 LEU A CA 1
ATOM 1524 C C . LEU A 1 191 ? 10.338 10.055 -18.630 1.00 86.06 191 LEU A C 1
ATOM 1526 O O . LEU A 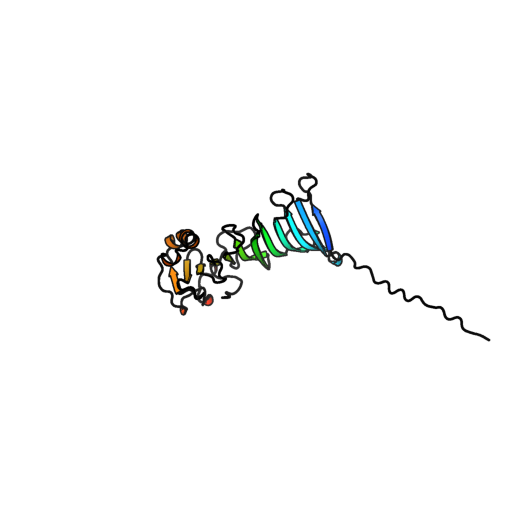1 191 ? 11.068 9.070 -18.725 1.00 86.06 191 LEU A O 1
ATOM 1530 N N . LYS A 1 192 ? 10.075 10.825 -19.692 1.00 86.88 192 LYS A N 1
ATOM 1531 C CA . LYS A 1 192 ? 10.583 10.546 -21.047 1.00 86.88 192 LYS A CA 1
ATOM 1532 C C . LYS A 1 192 ? 12.112 10.605 -21.157 1.00 86.88 192 LYS A C 1
ATOM 1534 O O . LYS A 1 192 ? 12.679 9.916 -22.003 1.00 86.88 192 LYS A O 1
ATOM 1539 N N . GLU A 1 193 ? 12.776 11.390 -20.308 1.00 89.31 193 GLU A N 1
ATOM 1540 C CA . GLU A 1 193 ? 14.239 11.534 -20.262 1.00 89.31 193 GLU A CA 1
ATOM 1541 C C . GLU A 1 193 ? 14.931 10.371 -19.523 1.00 89.31 193 GLU A C 1
ATOM 1543 O O . GLU A 1 193 ? 16.153 10.209 -19.621 1.00 89.31 193 GLU A O 1
ATOM 1548 N N . LEU A 1 194 ? 14.171 9.544 -18.797 1.00 89.00 194 LEU A N 1
ATOM 1549 C CA . LEU A 1 194 ? 14.698 8.395 -18.072 1.00 89.00 194 LEU A CA 1
ATOM 1550 C C . LEU A 1 194 ? 15.228 7.333 -19.044 1.00 89.00 194 LEU A C 1
ATOM 1552 O O . LEU A 1 194 ? 14.580 6.969 -20.030 1.00 89.00 194 LEU A O 1
ATOM 1556 N N . LYS A 1 195 ? 16.426 6.817 -18.757 1.00 90.75 195 LYS A N 1
ATOM 1557 C CA . LYS A 1 195 ? 17.051 5.765 -19.562 1.00 90.75 195 LYS A CA 1
ATOM 1558 C C . LYS A 1 195 ? 16.414 4.418 -19.239 1.00 90.75 195 LYS A C 1
ATOM 1560 O O . LYS A 1 195 ? 16.613 3.868 -18.161 1.00 90.75 195 LYS A O 1
ATOM 1565 N N . THR A 1 196 ? 15.696 3.878 -20.207 1.00 94.12 196 THR A N 1
ATOM 1566 C CA . THR A 1 196 ? 14.961 2.615 -20.112 1.00 94.12 196 THR A CA 1
ATOM 1567 C C . THR A 1 196 ? 15.124 1.832 -21.413 1.00 94.12 196 THR A C 1
ATOM 1569 O O . THR A 1 196 ? 15.663 2.329 -22.404 1.00 94.12 196 THR A O 1
ATOM 1572 N N . SER A 1 197 ? 14.750 0.559 -21.377 1.00 96.25 197 SER A N 1
ATOM 1573 C CA . SER A 1 197 ? 14.744 -0.342 -22.528 1.00 96.25 197 SER A CA 1
ATOM 1574 C C . SER A 1 197 ? 13.305 -0.610 -22.967 1.00 96.25 197 SER A C 1
ATOM 1576 O O . SER A 1 197 ? 12.434 -0.667 -22.099 1.00 96.25 197 SER A O 1
ATOM 1578 N N . PRO A 1 198 ? 13.043 -0.837 -24.266 1.00 97.38 198 PRO A N 1
ATOM 1579 C CA . PRO A 1 198 ? 11.722 -1.249 -24.735 1.00 97.38 198 PRO A CA 1
ATOM 1580 C C . PRO A 1 198 ? 11.231 -2.507 -24.015 1.00 97.38 198 PRO A C 1
ATOM 1582 O O . PRO A 1 198 ? 11.983 -3.476 -23.884 1.00 97.38 198 PRO A O 1
ATOM 1585 N N . LEU A 1 199 ? 9.975 -2.505 -23.578 1.00 97.88 199 LEU A N 1
ATOM 1586 C CA . LEU A 1 199 ? 9.320 -3.625 -22.914 1.00 97.88 199 LEU A CA 1
ATOM 1587 C C . LEU A 1 199 ? 8.367 -4.320 -23.886 1.00 97.88 199 LEU A C 1
ATOM 1589 O O . LEU A 1 199 ? 7.443 -3.716 -24.422 1.00 97.88 199 LEU A O 1
ATOM 1593 N N . ASN A 1 200 ? 8.559 -5.621 -24.099 1.00 97.19 200 ASN A N 1
ATOM 1594 C CA . ASN A 1 200 ? 7.536 -6.420 -24.764 1.00 97.19 200 ASN A CA 1
ATOM 1595 C C . ASN A 1 200 ? 6.386 -6.685 -23.774 1.00 97.19 200 ASN A C 1
ATOM 1597 O O . ASN A 1 200 ? 6.676 -7.145 -22.664 1.00 97.19 200 ASN A O 1
ATOM 1601 N N . PRO A 1 201 ? 5.108 -6.500 -24.161 1.00 95.81 201 PRO A N 1
ATOM 1602 C CA . PRO A 1 201 ? 3.967 -6.777 -23.293 1.00 95.81 201 PRO A CA 1
ATOM 1603 C C . PRO A 1 201 ? 4.026 -8.145 -22.607 1.00 95.81 201 PRO A C 1
ATOM 1605 O O . PRO A 1 201 ? 3.783 -8.226 -21.409 1.00 95.81 201 PRO A O 1
ATOM 1608 N N . SER A 1 202 ? 4.466 -9.203 -23.302 1.00 96.50 202 SER A N 1
ATOM 1609 C CA . SER A 1 202 ? 4.548 -10.559 -22.732 1.00 96.50 202 SER A CA 1
ATOM 1610 C C . SER A 1 202 ? 5.598 -10.719 -21.624 1.00 96.50 202 SER A C 1
ATOM 1612 O O . SER A 1 202 ? 5.685 -11.774 -20.999 1.00 96.50 202 SER A O 1
ATOM 1614 N N . GLN A 1 203 ? 6.468 -9.725 -21.440 1.00 96.81 203 GLN A N 1
ATOM 1615 C CA . GLN A 1 203 ? 7.513 -9.698 -20.418 1.00 96.81 203 GLN A 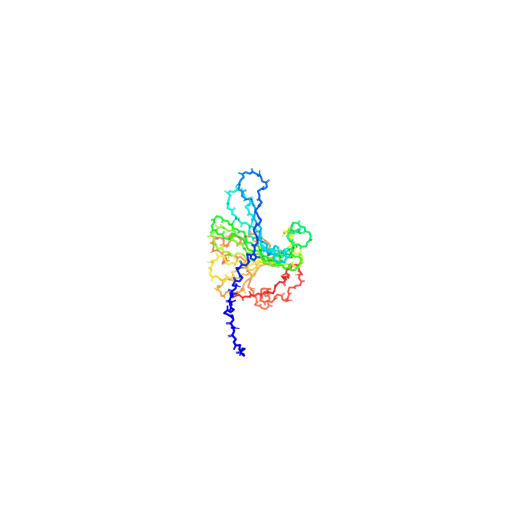CA 1
ATOM 1616 C C . GLN A 1 203 ? 7.161 -8.778 -19.248 1.00 96.81 203 GLN A C 1
ATOM 1618 O O . GLN A 1 203 ? 7.897 -8.783 -18.259 1.00 96.81 203 GLN A O 1
ATOM 1623 N N . SER A 1 204 ? 6.084 -7.993 -19.349 1.00 96.56 204 SER A N 1
ATOM 1624 C CA . SER A 1 204 ? 5.631 -7.087 -18.294 1.00 96.56 204 SER A CA 1
ATOM 1625 C C . SER A 1 204 ? 5.143 -7.872 -17.076 1.00 96.56 204 SER A C 1
ATOM 1627 O O . SER A 1 204 ? 4.337 -8.788 -17.190 1.00 96.56 204 SER A O 1
ATOM 1629 N N . TYR A 1 205 ? 5.617 -7.496 -15.891 1.00 95.75 205 TYR A N 1
ATOM 1630 C CA . TYR A 1 205 ? 5.160 -8.042 -14.612 1.00 95.75 205 TYR A CA 1
ATOM 1631 C C . TYR A 1 205 ? 3.834 -7.401 -14.223 1.00 95.75 205 TYR A C 1
ATOM 1633 O O . TYR A 1 205 ? 3.050 -8.009 -13.503 1.00 95.75 205 TYR A O 1
ATOM 1641 N N . THR A 1 206 ? 3.582 -6.183 -14.700 1.00 94.06 206 THR A N 1
ATOM 1642 C CA . THR A 1 206 ? 2.302 -5.506 -14.533 1.00 94.06 206 THR A CA 1
ATOM 1643 C C . THR A 1 206 ? 1.196 -6.219 -15.304 1.00 94.06 206 THR A C 1
ATOM 1645 O O . THR A 1 206 ? 0.133 -6.461 -14.736 1.00 94.06 206 THR A O 1
ATOM 1648 N N . LEU A 1 207 ? 1.443 -6.585 -16.568 1.00 94.12 207 LEU A N 1
ATOM 1649 C CA . LEU A 1 207 ? 0.460 -7.285 -17.403 1.00 94.12 207 LEU A CA 1
ATOM 1650 C C . LEU A 1 207 ? 0.380 -8.784 -17.090 1.00 94.12 207 LEU A C 1
ATOM 1652 O O . LEU A 1 207 ? -0.698 -9.369 -17.175 1.00 94.12 207 LEU A O 1
ATOM 1656 N N . HIS A 1 208 ? 1.512 -9.391 -16.723 1.00 94.06 208 HIS A N 1
ATOM 1657 C CA . HIS A 1 208 ? 1.644 -10.828 -16.482 1.00 94.06 208 HIS A CA 1
ATOM 1658 C C . HIS A 1 208 ? 2.287 -11.119 -15.122 1.00 94.06 208 HIS A C 1
ATOM 1660 O O . HIS A 1 208 ? 3.407 -11.634 -15.049 1.00 94.06 208 HIS A O 1
ATOM 1666 N N . PRO A 1 209 ? 1.614 -10.811 -14.005 1.00 92.38 209 PRO A N 1
ATOM 1667 C CA . PRO A 1 209 ? 2.163 -11.053 -12.672 1.00 92.38 209 PRO A CA 1
ATOM 1668 C C . PRO A 1 209 ? 2.477 -12.527 -12.378 1.00 92.38 209 PRO A C 1
ATOM 1670 O O . PRO A 1 209 ? 3.294 -12.836 -11.511 1.00 92.38 209 PRO A O 1
ATOM 1673 N N . GLU A 1 210 ? 1.871 -13.460 -13.110 1.00 92.69 210 GLU A N 1
ATOM 1674 C CA . GLU A 1 210 ? 2.130 -14.894 -13.025 1.00 92.69 210 GLU A CA 1
ATOM 1675 C C . GLU A 1 210 ? 3.563 -15.293 -13.406 1.00 92.69 210 GLU A C 1
ATOM 1677 O O . GLU A 1 210 ? 4.037 -16.342 -12.964 1.00 92.69 210 GLU A O 1
ATOM 1682 N N . ILE A 1 211 ? 4.278 -14.473 -14.189 1.00 94.62 211 ILE A N 1
ATOM 1683 C CA . ILE A 1 211 ? 5.659 -14.780 -14.597 1.00 94.62 211 ILE A CA 1
ATOM 1684 C C . ILE A 1 211 ? 6.679 -14.428 -13.507 1.00 94.62 211 ILE A C 1
ATOM 1686 O O . ILE A 1 211 ? 7.826 -14.883 -13.566 1.00 94.62 211 ILE A O 1
ATOM 1690 N N . ILE A 1 212 ? 6.270 -13.656 -12.493 1.00 94.50 212 ILE A N 1
ATOM 1691 C CA . ILE A 1 212 ? 7.107 -13.261 -11.361 1.00 94.50 212 ILE A CA 1
ATOM 1692 C C . ILE A 1 212 ? 7.491 -14.510 -10.559 1.00 94.50 212 ILE A C 1
ATOM 1694 O O . ILE A 1 212 ? 6.648 -15.170 -9.951 1.00 94.50 212 ILE A O 1
ATOM 1698 N N . GLN A 1 213 ? 8.786 -14.828 -10.517 1.00 94.50 213 GLN A N 1
ATOM 1699 C CA . GLN A 1 213 ? 9.296 -15.962 -9.732 1.00 94.50 213 GLN A CA 1
ATOM 1700 C C . GLN A 1 213 ? 9.585 -15.590 -8.271 1.00 94.50 213 GLN A C 1
ATOM 1702 O O . GLN A 1 213 ? 9.468 -16.433 -7.385 1.00 94.50 213 GLN A O 1
ATOM 1707 N N . ASP A 1 214 ? 9.948 -14.332 -8.007 1.00 93.75 214 ASP A N 1
ATOM 1708 C CA . ASP A 1 214 ? 10.242 -13.858 -6.655 1.00 93.75 214 ASP A CA 1
ATOM 1709 C C . ASP A 1 214 ? 8.947 -13.652 -5.857 1.00 93.75 214 ASP A C 1
ATOM 1711 O O . ASP A 1 214 ? 8.177 -12.726 -6.106 1.00 93.75 214 ASP A O 1
ATOM 1715 N N . GLU A 1 215 ? 8.721 -14.507 -4.861 1.00 91.25 215 GLU A N 1
ATOM 1716 C CA . GLU A 1 215 ? 7.557 -14.444 -3.971 1.00 91.25 215 GLU A CA 1
ATOM 1717 C C . GLU A 1 215 ? 7.421 -13.105 -3.232 1.00 91.25 215 GLU A C 1
ATOM 1719 O O . GLU A 1 215 ? 6.313 -12.739 -2.841 1.00 91.25 215 GLU A O 1
ATOM 1724 N N . ARG A 1 216 ? 8.514 -12.354 -3.042 1.00 91.88 216 ARG A N 1
ATOM 1725 C CA . ARG A 1 216 ? 8.470 -11.035 -2.392 1.00 91.88 216 ARG A CA 1
ATOM 1726 C C . ARG A 1 216 ? 7.740 -10.000 -3.241 1.00 91.88 216 ARG A C 1
ATOM 1728 O O . ARG A 1 216 ? 7.178 -9.065 -2.679 1.00 91.88 216 ARG A O 1
ATOM 1735 N N . LEU A 1 217 ? 7.732 -10.187 -4.559 1.00 93.38 217 LEU A N 1
ATOM 1736 C CA . LEU A 1 217 ? 7.095 -9.303 -5.535 1.00 93.38 217 LEU A CA 1
ATOM 1737 C C . LEU A 1 217 ? 5.657 -9.717 -5.875 1.00 93.38 217 LEU A C 1
ATOM 1739 O O . LEU A 1 217 ? 5.009 -9.088 -6.711 1.00 93.38 217 LEU A O 1
ATOM 1743 N N . LYS A 1 218 ? 5.132 -10.767 -5.235 1.00 92.81 218 LYS A N 1
ATOM 1744 C CA . LYS A 1 218 ? 3.745 -11.198 -5.419 1.00 92.81 218 LYS A CA 1
ATOM 1745 C C . LYS A 1 218 ? 2.847 -10.517 -4.399 1.00 92.81 218 LYS A C 1
ATOM 1747 O O . LYS A 1 218 ? 2.909 -10.810 -3.203 1.00 92.81 218 LYS A O 1
ATOM 1752 N N . ALA A 1 219 ? 2.005 -9.614 -4.889 1.00 92.75 219 ALA A N 1
ATOM 1753 C CA . ALA A 1 219 ? 0.958 -9.002 -4.088 1.00 92.75 219 ALA A CA 1
ATOM 1754 C C . ALA A 1 219 ? -0.067 -10.057 -3.638 1.00 92.75 219 ALA A C 1
ATOM 1756 O O . ALA A 1 219 ? -0.337 -11.023 -4.352 1.00 92.75 219 ALA A O 1
ATOM 1757 N N . ILE A 1 220 ? -0.640 -9.874 -2.445 1.00 91.50 220 ILE A N 1
ATOM 1758 C CA . ILE A 1 220 ? -1.713 -10.748 -1.936 1.00 91.50 220 ILE A CA 1
ATOM 1759 C C . ILE A 1 220 ? -2.970 -10.601 -2.786 1.00 91.50 220 ILE A C 1
ATOM 1761 O O . ILE A 1 220 ? -3.663 -11.579 -3.064 1.00 91.50 220 ILE A O 1
ATOM 1765 N N . ILE A 1 221 ? -3.274 -9.362 -3.162 1.00 88.69 221 ILE A N 1
ATOM 1766 C CA . ILE A 1 221 ? -4.405 -9.059 -4.020 1.00 88.69 221 ILE A CA 1
ATOM 1767 C C . ILE A 1 221 ? -3.966 -9.042 -5.490 1.00 88.69 221 ILE A C 1
ATOM 1769 O O . ILE A 1 221 ? -2.841 -8.633 -5.791 1.00 88.69 221 ILE A O 1
ATOM 1773 N N . PRO A 1 222 ? -4.830 -9.502 -6.408 1.00 73.25 222 PRO A N 1
ATOM 1774 C CA . PRO A 1 222 ? -4.496 -9.569 -7.820 1.00 73.25 222 PRO A CA 1
ATOM 1775 C C . PRO A 1 222 ? -4.348 -8.178 -8.442 1.00 73.25 222 PRO A C 1
ATOM 1777 O O . PRO A 1 222 ? -4.960 -7.195 -8.020 1.00 73.25 222 PRO A O 1
ATOM 1780 N N . PHE A 1 223 ? -3.539 -8.137 -9.492 1.00 73.69 223 PHE A N 1
ATOM 1781 C CA . PHE A 1 223 ? -3.254 -6.965 -10.301 1.00 73.69 223 PHE A CA 1
ATOM 1782 C C . PHE A 1 223 ? -4.521 -6.594 -11.071 1.00 73.69 223 PHE A C 1
ATOM 1784 O O . PHE A 1 223 ? -5.128 -7.453 -11.709 1.00 73.69 223 PHE A O 1
ATOM 1791 N N . THR A 1 224 ? -4.943 -5.334 -10.991 1.00 62.09 224 THR A N 1
ATOM 1792 C CA . THR A 1 224 ? -6.072 -4.840 -11.784 1.00 62.09 224 THR A CA 1
ATOM 1793 C C . THR A 1 224 ? -5.632 -3.558 -12.469 1.00 62.09 224 THR A C 1
ATOM 1795 O O . THR A 1 224 ? -5.431 -2.551 -11.795 1.00 62.09 224 THR A O 1
ATOM 1798 N N . LEU A 1 225 ? -5.454 -3.607 -13.789 1.00 60.47 225 LEU A N 1
ATOM 1799 C CA . LEU A 1 225 ? -5.339 -2.395 -14.598 1.00 60.47 225 LEU A CA 1
ATOM 1800 C C . LEU A 1 225 ? -6.708 -1.717 -14.603 1.00 60.47 225 LEU A C 1
ATOM 1802 O O . LEU A 1 225 ? -7.729 -2.400 -14.740 1.00 60.47 225 LEU A O 1
ATOM 1806 N N . LYS A 1 226 ? -6.720 -0.410 -14.365 1.00 55.25 226 LYS A N 1
ATOM 1807 C CA . LYS A 1 226 ? -7.938 0.399 -14.346 1.00 55.25 226 LYS A CA 1
ATOM 1808 C C . LYS A 1 226 ? -8.182 1.058 -15.688 1.00 55.25 226 LYS A C 1
ATOM 1810 O O . LYS A 1 226 ? -7.184 1.417 -16.342 1.00 55.25 226 LYS A O 1
#

pLDDT: mean 85.26, std 15.04, range [35.41, 97.88]

Sequence (226 aa):
MIKYLVILLFVLFSCKQSQNLVSVLNIDNNKDGKNDQYMLSLNDSNTSIFIGTDEDRDGVIEDHLWVNAKSKDIGGKGVDLLFNEIKGEKGIFSRLWYGPSNIKLIEKTDEDRDGFIETTAYFNKTALPKVITGHVARIEIDSNKDGKVEVWIFPSVRFEVDKNGDGIPDEYSTNHDDLGKLEYFLSMDKLKELKTSPLNPSQSYTLHPEIIQDERLKAIIPFTLK

Foldseek 3Di:
DDDDDDDPDDPPPPPPDPDPQKDKDFDDPPPPPAGQKIWIAGPVQQWTFWMWGDPPPPRDTFKIWGWTARPVQPVHPGIHTAKIWGADPQGTAKIWGADPQRATAKMWGPPVPPHDTFKIWGFAPVRHPPDDPLTTLWMFGPLVRPLATQKIDGPQAKIFGDPPPPSATFWMDRDPVLVVCPVVCSVVVNPVVRDTGTDDLVRDCLNVVVVDPDSSNDGPDDRDRD